Protein AF-A0A8J4XQQ3-F1 (afdb_monomer)

Radius of gyration: 39.94 Å; Cα contacts (8 Å, |Δi|>4): 125; chains: 1; bounding box: 92×54×98 Å

InterPro domains:
  IPR002156 Ribonuclease H domain [PF00075] (13-101)
  IPR002156 Ribonuclease H domain [PS50879] (1-102)
  IPR012337 Ribonuclease H-like superfamily [SSF53098] (5-106)
  IPR036397 Ribonuclease H superfamily [G3DSA:3.30.420.10] (1-99)

Mean predicted aligned error: 16.37 Å

Sequence (214 aa):
MSWRTSDNCSTLQTELVAIQHALEHALHRREAIVVIHTDSWTGLQALQQPHPKDNVRLITTILGSLQSLGAQGRRVRLNWIPSHVGVRGNEAADVAAKRAASGPSVTMHVPPSLQQLKAQARRAAAHRAHQTHRELETRKRQAAWYAAATDETHWTPPSNNPGQMAHYCSVCVWATAPGRSCRRTSRSKSAITARSTPVAHWCTTSCPAPPPPP

Structure (mmCIF, N/CA/C/O backbone):
data_AF-A0A8J4XQQ3-F1
#
_entry.id   AF-A0A8J4XQQ3-F1
#
loop_
_atom_site.group_PDB
_atom_site.id
_atom_site.type_symbol
_atom_site.label_atom_id
_atom_site.label_alt_id
_atom_site.label_comp_id
_atom_site.label_asym_id
_atom_site.label_entity_id
_atom_site.label_seq_id
_atom_site.pdbx_PDB_ins_code
_atom_site.Cartn_x
_atom_site.Cartn_y
_atom_site.Cartn_z
_atom_site.occupancy
_atom_site.B_iso_or_equiv
_atom_site.auth_seq_id
_atom_site.auth_comp_id
_atom_site.auth_asym_id
_atom_site.auth_atom_id
_atom_site.pdbx_PDB_model_num
ATOM 1 N N . MET A 1 1 ? -18.462 -1.341 0.648 1.00 58.91 1 MET A N 1
ATOM 2 C CA . MET A 1 1 ? -17.886 -0.349 -0.286 1.00 58.91 1 MET A CA 1
ATOM 3 C C . MET A 1 1 ? -16.661 -0.970 -0.935 1.00 58.91 1 MET A C 1
ATOM 5 O O . MET A 1 1 ? -16.012 -1.770 -0.275 1.00 58.91 1 MET A O 1
ATOM 9 N N . SER A 1 2 ? -16.388 -0.683 -2.207 1.00 73.31 2 SER A N 1
ATOM 10 C CA . SER A 1 2 ? -15.250 -1.246 -2.948 1.00 73.31 2 SER A CA 1
ATOM 11 C C . SER A 1 2 ? -14.678 -0.182 -3.884 1.00 73.31 2 SER A C 1
ATOM 13 O O . SER A 1 2 ? -15.453 0.447 -4.604 1.00 73.31 2 SER A O 1
ATOM 15 N N . TRP A 1 3 ? -13.359 0.015 -3.884 1.00 80.75 3 TRP A N 1
ATOM 16 C CA . TRP A 1 3 ? -12.683 1.068 -4.652 1.00 80.75 3 TRP A CA 1
ATOM 17 C C . TRP A 1 3 ? -11.674 0.472 -5.629 1.00 80.75 3 TRP A C 1
ATOM 19 O O . TRP A 1 3 ? -10.908 -0.417 -5.258 1.00 80.75 3 TRP A O 1
ATOM 29 N N . ARG A 1 4 ? -11.656 0.969 -6.872 1.00 85.81 4 ARG A N 1
ATOM 30 C CA . ARG A 1 4 ? -10.640 0.595 -7.864 1.00 85.81 4 ARG A CA 1
ATOM 31 C C . ARG A 1 4 ? -9.419 1.501 -7.716 1.00 85.81 4 ARG A C 1
ATOM 33 O O . ARG A 1 4 ? -9.531 2.710 -7.925 1.00 85.81 4 ARG A O 1
ATOM 40 N N . THR A 1 5 ? -8.272 0.921 -7.374 1.00 83.00 5 THR A N 1
ATOM 41 C CA . THR A 1 5 ? -6.961 1.594 -7.351 1.00 83.00 5 THR A CA 1
ATOM 42 C C . THR A 1 5 ? -6.439 1.854 -8.766 1.00 83.00 5 THR A C 1
ATOM 44 O O . THR A 1 5 ? -6.939 1.275 -9.729 1.00 83.00 5 THR A O 1
ATOM 47 N N . SER A 1 6 ? -5.418 2.701 -8.914 1.00 83.69 6 SER A N 1
ATOM 48 C CA . SER A 1 6 ? -4.745 2.906 -10.202 1.00 83.69 6 SER A CA 1
ATOM 49 C C . SER A 1 6 ? -4.082 1.616 -10.712 1.00 83.69 6 SER A C 1
ATOM 51 O O . SER A 1 6 ? -3.584 0.805 -9.931 1.00 83.69 6 SER A O 1
ATOM 53 N N . ASP A 1 7 ? -4.041 1.437 -12.037 1.00 80.31 7 ASP A N 1
ATOM 54 C CA . ASP A 1 7 ? -3.592 0.186 -12.685 1.00 80.31 7 ASP A CA 1
ATOM 55 C C . ASP A 1 7 ? -2.131 -0.185 -12.389 1.00 80.31 7 ASP A C 1
ATOM 57 O O . ASP A 1 7 ? -1.722 -1.333 -12.530 1.00 80.31 7 ASP A O 1
ATOM 61 N N . ASN A 1 8 ? -1.335 0.793 -11.960 1.00 83.19 8 ASN A N 1
ATOM 62 C CA . ASN A 1 8 ? 0.081 0.615 -11.666 1.00 83.19 8 ASN A CA 1
ATOM 63 C C . ASN A 1 8 ? 0.370 0.384 -10.177 1.00 83.19 8 ASN A C 1
ATOM 65 O O . ASN A 1 8 ? 1.545 0.349 -9.805 1.00 83.19 8 ASN A O 1
ATOM 69 N N . CYS A 1 9 ? -0.651 0.251 -9.324 1.00 86.50 9 CYS A N 1
ATOM 70 C CA . CYS A 1 9 ? -0.454 -0.055 -7.910 1.00 86.50 9 CYS A CA 1
ATOM 71 C C . CYS A 1 9 ? 0.215 -1.414 -7.709 1.00 86.50 9 CYS A C 1
ATOM 73 O O . CYS A 1 9 ? -0.101 -2.394 -8.376 1.00 86.50 9 CYS A O 1
ATOM 75 N N . SER A 1 10 ? 1.121 -1.482 -6.737 1.00 90.62 10 SER A N 1
ATOM 76 C CA . SER A 1 10 ? 1.613 -2.769 -6.245 1.00 90.62 10 SER A CA 1
ATOM 77 C C . SER A 1 10 ? 0.601 -3.384 -5.282 1.00 90.62 10 SER A C 1
ATOM 79 O O . SER A 1 10 ? -0.155 -2.657 -4.635 1.00 90.62 10 SER A O 1
ATOM 81 N N . THR A 1 11 ? 0.635 -4.708 -5.124 1.00 90.94 11 THR A N 1
ATOM 82 C CA . THR A 1 11 ? -0.211 -5.426 -4.157 1.00 90.94 11 THR A CA 1
ATOM 83 C C . THR A 1 11 ? -0.095 -4.823 -2.755 1.00 90.94 11 THR A C 1
ATOM 85 O O . THR A 1 11 ? -1.103 -4.488 -2.140 1.00 90.94 11 THR A O 1
ATOM 88 N N . LEU A 1 12 ? 1.130 -4.527 -2.305 1.00 93.00 12 LEU A N 1
ATOM 89 C CA . LEU A 1 12 ? 1.363 -3.873 -1.015 1.00 93.00 12 LEU A CA 1
ATOM 90 C C . LEU A 1 12 ? 0.665 -2.507 -0.907 1.00 93.00 12 LEU A C 1
ATOM 92 O O . LEU A 1 12 ? 0.107 -2.182 0.135 1.00 93.00 12 LEU A O 1
ATOM 96 N N . GLN A 1 13 ? 0.676 -1.690 -1.964 1.00 94.06 13 GLN A N 1
ATOM 97 C CA . GLN A 1 13 ? -0.045 -0.413 -1.947 1.00 94.06 13 GLN A CA 1
ATOM 98 C C . GLN A 1 13 ? -1.550 -0.625 -1.831 1.00 94.06 13 GLN A C 1
ATOM 100 O O . GLN A 1 13 ? -2.190 0.065 -1.044 1.00 94.06 13 GLN A O 1
ATOM 105 N N . THR A 1 14 ? -2.114 -1.576 -2.578 1.00 92.44 14 THR A N 1
ATOM 106 C CA . THR A 1 14 ? -3.552 -1.861 -2.500 1.00 92.44 14 THR A CA 1
ATOM 107 C C . THR A 1 14 ? -3.960 -2.343 -1.107 1.00 92.44 14 THR A C 1
ATOM 109 O O . THR A 1 14 ? -4.970 -1.890 -0.573 1.00 92.44 14 THR A O 1
ATOM 112 N N . GLU A 1 15 ? -3.126 -3.170 -0.474 1.00 93.81 15 GLU A N 1
ATOM 113 C CA . GLU A 1 15 ? -3.336 -3.678 0.885 1.00 93.81 15 GLU A CA 1
ATOM 114 C C . GLU A 1 15 ? -3.245 -2.561 1.935 1.00 93.81 15 GLU A C 1
ATOM 116 O O . GLU A 1 15 ? -4.125 -2.426 2.786 1.00 93.81 15 GLU A O 1
ATOM 121 N N . LEU A 1 16 ? -2.218 -1.707 1.852 1.00 95.69 16 LEU A N 1
ATOM 122 C CA . LEU A 1 16 ? -2.064 -0.563 2.756 1.00 95.69 16 LEU A CA 1
ATOM 123 C C . LEU A 1 16 ? -3.238 0.409 2.637 1.00 95.69 16 LEU A C 1
ATOM 125 O O . LEU A 1 16 ? -3.733 0.902 3.648 1.00 95.69 16 LEU A O 1
ATOM 129 N N . VAL A 1 17 ? -3.720 0.664 1.422 1.00 94.88 17 VAL A N 1
ATOM 130 C CA . VAL A 1 17 ? -4.858 1.565 1.231 1.00 94.88 17 VAL A CA 1
ATOM 131 C C . VAL A 1 17 ? -6.163 0.953 1.753 1.00 94.88 17 VAL A C 1
ATOM 133 O O . VAL A 1 17 ? -6.987 1.666 2.324 1.00 94.88 17 VAL A O 1
ATOM 136 N N . ALA A 1 18 ? -6.340 -0.367 1.654 1.00 94.00 18 ALA A N 1
ATOM 137 C CA . ALA A 1 18 ? -7.468 -1.040 2.297 1.00 94.00 18 ALA A CA 1
ATOM 138 C C . ALA A 1 18 ? -7.447 -0.847 3.828 1.00 94.00 18 ALA A C 1
ATOM 140 O O . ALA A 1 18 ? -8.476 -0.516 4.421 1.00 94.00 18 ALA A O 1
ATOM 141 N N . ILE A 1 19 ? -6.270 -0.969 4.461 1.00 96.25 19 ILE A N 1
ATOM 142 C CA . ILE A 1 19 ? -6.092 -0.694 5.899 1.00 96.25 19 ILE A CA 1
ATOM 143 C C . ILE A 1 19 ? -6.383 0.779 6.214 1.00 96.25 19 ILE A C 1
ATOM 145 O O . ILE A 1 19 ? -7.099 1.067 7.176 1.00 96.25 19 ILE A O 1
ATOM 149 N N . GLN A 1 20 ? -5.870 1.708 5.403 1.00 96.12 20 GLN A N 1
ATOM 150 C CA . GLN A 1 20 ? -6.124 3.142 5.556 1.00 96.12 20 GLN A CA 1
ATOM 151 C C . GLN A 1 20 ? -7.629 3.435 5.566 1.00 96.12 20 GLN A C 1
ATOM 153 O O . GLN A 1 20 ? -8.120 4.071 6.495 1.00 96.12 20 GLN A O 1
ATOM 158 N N . HIS A 1 21 ? -8.378 2.919 4.593 1.00 93.94 21 HIS A N 1
ATOM 159 C CA . HIS A 1 21 ? -9.820 3.143 4.523 1.00 93.94 21 HIS A CA 1
ATOM 160 C C . HIS A 1 21 ? -10.596 2.480 5.658 1.00 93.94 21 HIS A C 1
ATOM 162 O O . HIS A 1 21 ? -11.578 3.047 6.139 1.00 93.94 21 HIS A O 1
ATOM 168 N N . ALA A 1 22 ? -10.168 1.307 6.128 1.00 95.19 22 ALA A N 1
ATOM 169 C CA . ALA A 1 22 ? -10.766 0.693 7.309 1.00 95.19 22 ALA A CA 1
ATOM 170 C C . ALA A 1 22 ? -10.598 1.586 8.554 1.00 95.19 22 ALA A C 1
ATOM 172 O O . ALA A 1 22 ? -11.537 1.737 9.340 1.00 95.19 22 ALA A O 1
ATOM 173 N N . LEU A 1 23 ? -9.438 2.234 8.706 1.00 96.38 23 LEU A N 1
ATOM 174 C CA . LEU A 1 23 ? -9.173 3.182 9.794 1.00 96.38 23 LEU A CA 1
ATOM 175 C C . LEU A 1 23 ? -9.935 4.500 9.632 1.00 96.38 23 LEU A C 1
ATOM 177 O O . LEU A 1 23 ? -10.502 4.996 10.604 1.00 96.38 23 LEU A O 1
ATOM 181 N N . GLU A 1 24 ? -10.003 5.046 8.419 1.00 95.00 24 GLU A N 1
ATOM 182 C CA . GLU A 1 24 ? -10.823 6.223 8.111 1.00 95.00 24 GLU A CA 1
ATOM 183 C C . GLU A 1 24 ? -12.298 5.960 8.405 1.00 95.00 24 GLU A C 1
ATOM 185 O O . GLU A 1 24 ? -12.974 6.793 9.010 1.00 95.00 24 GLU A O 1
ATOM 190 N N . HIS A 1 25 ? -12.803 4.779 8.044 1.00 94.44 25 HIS A N 1
ATOM 191 C CA . HIS A 1 25 ? -14.151 4.379 8.414 1.00 94.44 25 HIS A CA 1
ATOM 192 C C . HIS A 1 25 ? -14.294 4.335 9.935 1.00 94.44 25 HIS A C 1
ATOM 194 O O . HIS A 1 25 ? -15.220 4.938 10.467 1.00 94.44 25 HIS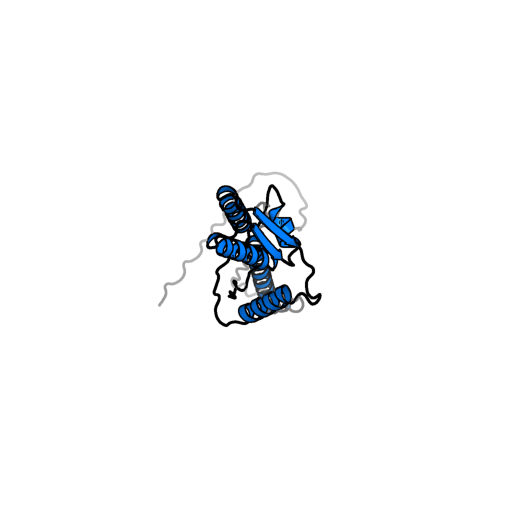 A O 1
ATOM 200 N N . ALA A 1 26 ? -13.352 3.704 10.643 1.00 95.06 26 ALA A N 1
ATOM 201 C CA . ALA A 1 26 ? -13.371 3.617 12.098 1.00 95.06 26 ALA A CA 1
ATOM 202 C C . ALA A 1 26 ? -13.367 4.992 12.787 1.00 95.06 26 ALA A C 1
ATOM 204 O O . ALA A 1 26 ? -14.068 5.154 13.788 1.00 95.06 26 ALA A O 1
ATOM 205 N N . LEU A 1 27 ? -12.654 5.990 12.252 1.00 94.19 27 LEU A N 1
ATOM 206 C CA . LEU A 1 27 ? -12.645 7.369 12.768 1.00 94.19 27 LEU A CA 1
ATOM 207 C C . LEU A 1 27 ? -14.046 8.002 12.811 1.00 94.19 27 LEU A C 1
ATOM 209 O O . LEU A 1 27 ? -14.322 8.786 13.712 1.00 94.19 27 LEU A O 1
ATOM 213 N N . HIS A 1 28 ? -14.950 7.608 11.911 1.00 94.25 28 HIS A N 1
ATOM 214 C CA . HIS A 1 28 ? -16.339 8.090 11.877 1.00 94.25 28 HIS A CA 1
ATOM 215 C C . HIS A 1 28 ? -17.294 7.296 12.778 1.00 94.25 28 HIS A C 1
ATOM 217 O O . HIS A 1 28 ? -18.499 7.555 12.804 1.00 94.25 28 HIS A O 1
ATOM 223 N N . ARG A 1 29 ? -16.783 6.301 13.501 1.00 93.62 29 ARG A N 1
ATOM 224 C CA . ARG A 1 29 ? -17.576 5.439 14.376 1.00 93.62 29 ARG A CA 1
ATOM 225 C C . ARG A 1 29 ? -17.260 5.705 15.845 1.00 93.62 29 ARG A C 1
ATOM 227 O O . ARG A 1 29 ? -16.255 6.332 16.167 1.00 93.62 29 ARG A O 1
ATOM 234 N N . ARG A 1 30 ? -18.132 5.242 16.744 1.00 92.31 30 ARG A N 1
ATOM 235 C CA . ARG A 1 30 ? -18.057 5.533 18.190 1.00 92.31 30 ARG A CA 1
ATOM 236 C C . ARG A 1 30 ? -17.568 4.356 19.035 1.00 92.31 30 ARG A C 1
ATOM 238 O O . ARG A 1 30 ? -17.489 4.482 20.252 1.00 92.31 30 ARG A O 1
ATOM 245 N N . GLU A 1 31 ? -17.257 3.210 18.432 1.00 94.19 31 GLU A N 1
ATOM 246 C CA . GLU A 1 31 ? -16.846 2.026 19.184 1.00 94.19 31 GLU A CA 1
ATOM 247 C C . GLU A 1 31 ? -15.470 2.249 19.829 1.00 94.19 31 GLU A C 1
ATOM 249 O O . GLU A 1 31 ? -14.507 2.667 19.174 1.00 94.19 31 GLU A O 1
ATOM 254 N N . ALA A 1 32 ? -15.378 1.939 21.124 1.00 94.06 32 ALA A N 1
ATOM 255 C CA . ALA A 1 32 ? -14.157 2.093 21.915 1.00 94.06 32 ALA A CA 1
ATOM 256 C C . ALA A 1 32 ? -13.052 1.106 21.508 1.00 94.06 32 ALA A C 1
ATOM 258 O O . ALA A 1 32 ? -11.870 1.375 21.718 1.00 94.06 32 ALA A O 1
ATOM 259 N N . ILE A 1 33 ? -13.427 -0.037 20.931 1.00 96.38 33 ILE A N 1
ATOM 260 C CA . ILE A 1 33 ? -12.501 -1.062 20.452 1.00 96.38 33 ILE A CA 1
ATOM 261 C C . ILE A 1 33 ? -12.775 -1.299 18.972 1.00 96.38 33 ILE A C 1
ATOM 263 O O . ILE A 1 33 ? -13.899 -1.608 18.586 1.00 96.38 33 ILE A O 1
ATOM 267 N N . VAL A 1 34 ? -11.732 -1.175 18.158 1.00 95.94 34 VAL A N 1
ATOM 268 C CA . VAL A 1 34 ? -11.768 -1.399 16.713 1.00 95.94 34 VAL A CA 1
ATOM 269 C C . VAL A 1 34 ? -10.813 -2.540 16.395 1.00 95.94 34 VAL A C 1
ATOM 271 O O . VAL A 1 34 ? -9.632 -2.481 16.732 1.00 95.94 34 VAL A O 1
ATOM 274 N N . VAL A 1 35 ? -11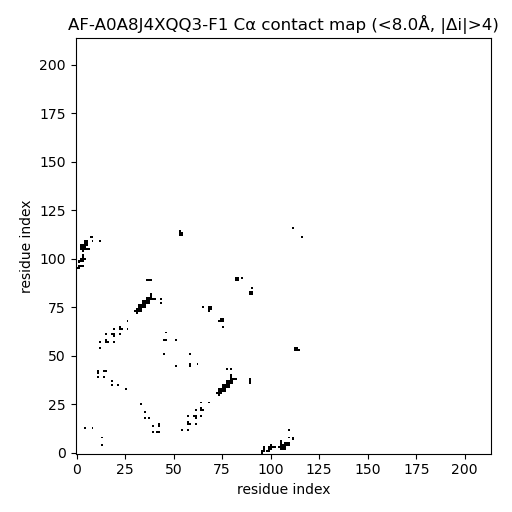.315 -3.584 15.743 1.00 95.94 35 VAL A N 1
ATOM 275 C CA . VAL A 1 35 ? -10.499 -4.706 15.272 1.00 95.94 35 VAL A CA 1
ATOM 276 C C . VAL A 1 35 ? -10.585 -4.746 13.756 1.00 95.94 35 VAL A C 1
ATOM 278 O O . VAL A 1 35 ? -11.673 -4.863 13.198 1.00 95.94 35 VAL A O 1
ATOM 281 N N . ILE A 1 36 ? -9.437 -4.630 13.097 1.00 95.75 36 ILE A N 1
ATOM 282 C CA . ILE A 1 36 ? -9.311 -4.740 11.646 1.00 95.75 36 ILE A CA 1
ATOM 283 C C . ILE A 1 36 ? -8.588 -6.047 11.359 1.00 95.75 36 ILE A C 1
ATOM 285 O O . ILE A 1 36 ? -7.476 -6.273 11.838 1.00 95.75 36 ILE A O 1
ATOM 289 N N . HIS A 1 37 ? -9.233 -6.901 10.576 1.00 95.25 37 HIS A N 1
ATOM 290 C CA . HIS A 1 37 ? -8.633 -8.122 10.063 1.00 95.25 37 HIS A CA 1
ATOM 291 C C . HIS A 1 37 ? -8.081 -7.865 8.663 1.00 95.25 37 HIS A C 1
ATOM 293 O O . HIS A 1 37 ? -8.748 -7.237 7.842 1.00 95.25 37 HIS A O 1
ATOM 299 N N . THR A 1 38 ? -6.869 -8.341 8.404 1.00 94.62 38 THR A N 1
ATOM 300 C CA . THR A 1 38 ? -6.234 -8.285 7.086 1.00 94.62 38 THR A CA 1
ATOM 301 C C . THR A 1 38 ? -5.493 -9.587 6.830 1.00 94.62 38 THR A C 1
ATOM 303 O O . THR A 1 38 ? -4.894 -10.151 7.743 1.00 94.62 38 THR A O 1
ATOM 306 N N . ASP A 1 39 ? -5.520 -10.067 5.597 1.00 93.94 39 ASP A N 1
ATOM 307 C CA . ASP A 1 39 ? -4.715 -11.202 5.152 1.00 93.94 39 ASP A CA 1
ATOM 308 C C . ASP A 1 39 ? -3.340 -10.796 4.602 1.00 93.94 39 ASP 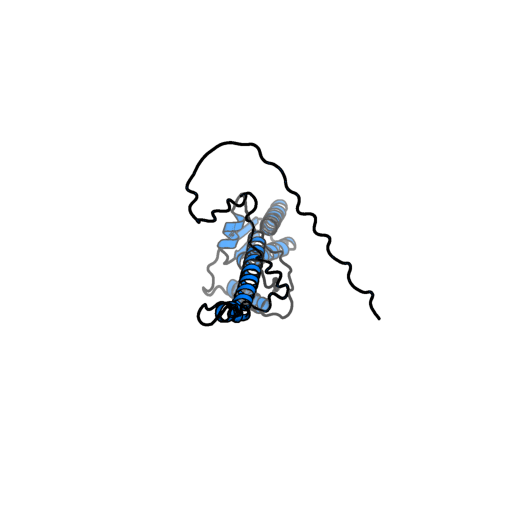A C 1
ATOM 310 O O . ASP A 1 39 ? -2.474 -11.643 4.361 1.00 93.94 39 ASP A O 1
ATOM 314 N N . SER A 1 40 ? -3.083 -9.489 4.526 1.00 93.44 40 SER A N 1
ATOM 315 C CA . SER A 1 40 ? -1.804 -8.919 4.129 1.00 93.44 40 SER A CA 1
ATOM 316 C C . SER A 1 40 ? -0.786 -8.958 5.270 1.00 93.44 40 SER A C 1
ATOM 318 O O . SER A 1 40 ? -0.661 -8.035 6.083 1.00 93.44 40 SER A O 1
ATOM 320 N N . TRP A 1 41 ? 0.011 -10.027 5.309 1.00 93.75 41 TRP A N 1
ATOM 321 C CA . TRP A 1 41 ? 1.181 -10.079 6.188 1.00 93.75 41 TRP A CA 1
ATOM 322 C C . TRP A 1 41 ? 2.188 -8.967 5.850 1.00 93.75 41 TRP A C 1
ATOM 324 O O . TRP A 1 41 ? 2.718 -8.296 6.735 1.00 93.75 41 TRP A O 1
ATOM 334 N N . THR A 1 42 ? 2.411 -8.726 4.557 1.00 93.88 42 THR A N 1
ATOM 335 C CA . THR A 1 42 ? 3.341 -7.712 4.040 1.00 93.88 42 THR A CA 1
ATOM 336 C C . THR A 1 42 ? 2.953 -6.292 4.437 1.00 93.88 42 THR A C 1
ATOM 338 O O . THR A 1 42 ? 3.828 -5.491 4.771 1.00 93.88 42 THR A O 1
ATOM 341 N N . GLY A 1 43 ? 1.659 -5.975 4.447 1.00 95.06 43 GLY A N 1
ATOM 342 C CA . GLY A 1 43 ? 1.126 -4.692 4.894 1.00 95.06 43 GLY A CA 1
ATOM 343 C C . GLY A 1 43 ? 1.376 -4.468 6.380 1.00 95.06 43 GLY A C 1
ATOM 344 O O . GLY A 1 43 ? 1.901 -3.422 6.760 1.00 95.06 43 GLY A O 1
ATOM 345 N N . LEU A 1 44 ? 1.096 -5.470 7.219 1.00 96.06 44 LEU A N 1
ATOM 346 C CA . LEU A 1 44 ? 1.382 -5.394 8.657 1.00 96.06 44 LEU A CA 1
ATOM 347 C C . LEU A 1 44 ? 2.878 -5.245 8.934 1.00 96.06 44 LEU A C 1
ATOM 349 O O . LEU A 1 44 ? 3.276 -4.388 9.724 1.00 96.06 44 LEU A O 1
ATOM 353 N N . GLN A 1 45 ? 3.711 -6.020 8.240 1.00 95.75 45 GLN A N 1
ATOM 354 C CA . GLN A 1 45 ? 5.161 -5.918 8.361 1.00 95.75 45 GLN A CA 1
ATOM 355 C C . GLN A 1 45 ? 5.657 -4.521 7.961 1.00 95.75 45 GLN A C 1
ATOM 357 O O . GLN A 1 45 ? 6.525 -3.970 8.634 1.00 95.75 45 GLN A O 1
ATOM 362 N N . ALA A 1 46 ? 5.101 -3.918 6.904 1.00 95.44 46 ALA A N 1
ATOM 363 C CA . ALA A 1 46 ? 5.465 -2.567 6.478 1.00 95.44 46 ALA A 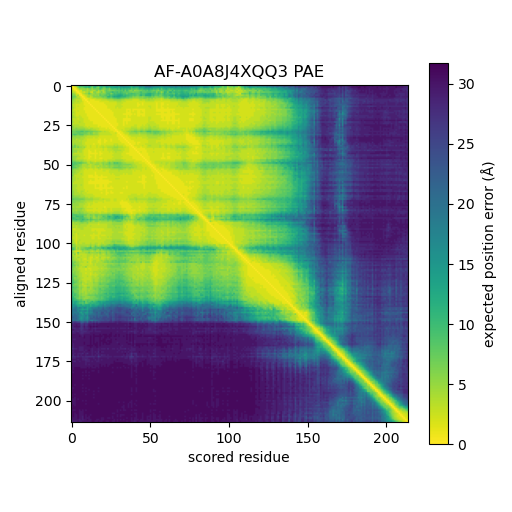CA 1
ATOM 364 C C . ALA A 1 46 ? 5.138 -1.504 7.542 1.00 95.44 46 ALA A C 1
ATOM 366 O O . ALA A 1 46 ? 5.931 -0.585 7.741 1.00 95.44 46 ALA A O 1
ATOM 367 N N . LEU A 1 47 ? 4.019 -1.648 8.262 1.00 95.88 47 LEU A N 1
ATOM 368 C CA . LEU A 1 47 ? 3.633 -0.740 9.353 1.00 95.88 47 LEU A CA 1
ATOM 369 C C . LEU A 1 47 ? 4.519 -0.876 10.599 1.00 95.88 47 LEU A C 1
ATOM 371 O O . LEU A 1 47 ? 4.622 0.067 11.379 1.00 95.88 47 LEU A O 1
ATOM 375 N N . GLN A 1 48 ? 5.162 -2.029 10.785 1.00 94.75 48 GLN A N 1
ATOM 376 C CA . GLN A 1 48 ? 6.087 -2.276 11.895 1.00 94.75 48 GLN A CA 1
ATOM 377 C C . GLN A 1 48 ? 7.510 -1.770 11.620 1.00 94.75 48 GLN A C 1
ATOM 379 O O . GLN A 1 48 ? 8.330 -1.731 12.536 1.00 94.75 48 GLN A O 1
ATOM 384 N N . GLN A 1 49 ? 7.835 -1.387 10.380 1.00 93.00 49 GLN A N 1
ATOM 385 C CA . GLN A 1 49 ? 9.170 -0.893 10.045 1.00 93.00 49 GLN A CA 1
ATOM 386 C C . GLN A 1 49 ? 9.400 0.508 10.636 1.00 93.00 49 GLN A C 1
ATOM 388 O O . GL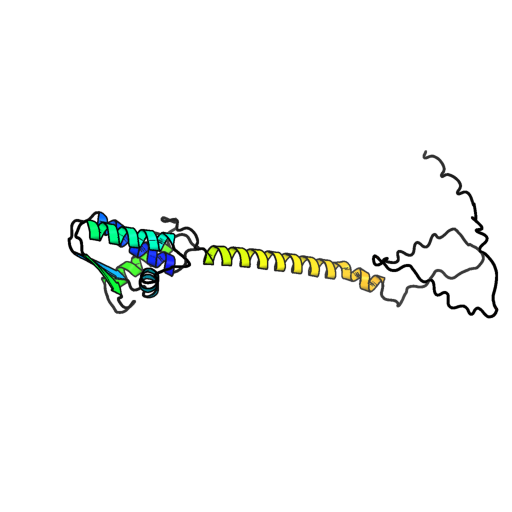N A 1 49 ? 8.674 1.434 10.278 1.00 93.00 49 GLN A O 1
ATOM 393 N N . PRO A 1 50 ? 10.452 0.719 11.453 1.00 88.44 50 PRO A N 1
ATOM 394 C CA . PRO A 1 50 ? 10.733 2.037 12.034 1.00 88.44 50 PRO A CA 1
ATOM 395 C C . PRO A 1 50 ? 11.058 3.112 10.987 1.00 88.44 50 PRO A C 1
ATOM 397 O O . PRO A 1 50 ? 10.728 4.284 11.151 1.00 88.44 50 PRO A O 1
ATOM 400 N N . HIS A 1 51 ? 11.713 2.709 9.894 1.00 90.44 51 HIS A N 1
ATOM 401 C CA . HIS A 1 51 ? 12.187 3.606 8.841 1.00 90.44 51 HIS A CA 1
ATOM 402 C C . HIS A 1 51 ? 11.825 3.051 7.457 1.00 90.44 51 HIS A C 1
ATOM 404 O O . HIS A 1 51 ? 12.683 2.474 6.776 1.00 90.44 51 HIS A O 1
ATOM 410 N N . PRO A 1 52 ? 10.557 3.189 7.028 1.00 91.00 52 PRO A N 1
ATOM 411 C CA . PRO A 1 52 ? 10.136 2.717 5.720 1.00 91.00 52 PRO A CA 1
ATOM 412 C C . PRO A 1 52 ? 10.874 3.485 4.620 1.00 91.00 52 PRO A C 1
ATOM 414 O O . PRO A 1 52 ? 10.944 4.713 4.623 1.00 91.00 52 PRO A O 1
ATOM 417 N N . LYS A 1 53 ? 11.437 2.751 3.658 1.00 90.19 53 LYS A N 1
ATOM 418 C CA . LYS A 1 53 ? 12.155 3.327 2.503 1.00 90.19 53 LYS A CA 1
ATOM 419 C C . LYS A 1 53 ? 11.250 3.563 1.295 1.00 90.19 53 LYS A C 1
ATOM 421 O O . LYS A 1 53 ? 11.671 4.193 0.327 1.00 90.19 53 LYS A O 1
ATOM 426 N N . ASP A 1 54 ? 10.042 3.014 1.330 1.00 92.69 54 ASP A N 1
ATOM 427 C CA . ASP A 1 54 ? 9.055 3.120 0.267 1.00 92.69 54 ASP A CA 1
ATOM 428 C C . ASP A 1 54 ? 7.639 3.185 0.849 1.00 92.69 54 ASP A C 1
ATOM 430 O O . ASP A 1 54 ? 7.439 2.862 2.018 1.00 92.69 54 ASP A O 1
ATOM 434 N N . ASN A 1 55 ? 6.668 3.641 0.052 1.00 93.94 55 ASN A N 1
ATOM 435 C CA . ASN A 1 55 ? 5.272 3.849 0.473 1.00 93.94 55 ASN A CA 1
ATOM 436 C C . ASN A 1 55 ? 5.115 4.717 1.739 1.00 93.94 55 ASN A C 1
ATOM 438 O O . ASN A 1 55 ? 4.090 4.653 2.416 1.00 93.94 55 ASN A O 1
ATOM 442 N N . VAL A 1 56 ? 6.110 5.564 2.035 1.00 93.31 56 VAL A N 1
ATOM 443 C CA . VAL A 1 56 ? 6.210 6.339 3.283 1.00 93.31 56 VAL A CA 1
ATOM 444 C C . VAL A 1 56 ? 4.941 7.136 3.550 1.00 93.31 56 VAL A C 1
ATOM 446 O O . VAL A 1 56 ? 4.432 7.091 4.659 1.00 93.31 56 VAL A O 1
ATOM 449 N N . ARG A 1 57 ? 4.384 7.794 2.524 1.00 92.00 57 ARG A N 1
ATOM 450 C CA . ARG A 1 57 ? 3.142 8.571 2.640 1.00 92.00 57 ARG A CA 1
ATOM 451 C C . ARG A 1 57 ? 1.980 7.731 3.181 1.00 92.00 57 ARG A C 1
ATOM 453 O O . ARG A 1 57 ? 1.378 8.130 4.171 1.00 92.00 57 ARG A O 1
ATOM 460 N N . LEU A 1 58 ? 1.708 6.569 2.581 1.00 94.56 58 LEU A N 1
ATOM 461 C CA . LEU A 1 58 ? 0.628 5.674 3.019 1.00 94.56 58 LEU A CA 1
ATOM 462 C C . LEU A 1 58 ? 0.857 5.193 4.453 1.00 94.56 58 LEU A C 1
ATOM 464 O O . LEU A 1 58 ? -0.042 5.287 5.285 1.00 94.56 58 LEU A O 1
ATOM 468 N N . ILE A 1 59 ? 2.080 4.751 4.757 1.00 96.19 59 ILE A N 1
ATOM 469 C CA . ILE A 1 59 ? 2.446 4.270 6.093 1.00 96.19 59 ILE A CA 1
ATOM 470 C C . ILE A 1 59 ? 2.246 5.380 7.131 1.00 96.19 59 ILE A C 1
ATOM 472 O O . ILE A 1 59 ? 1.590 5.159 8.146 1.00 96.19 59 ILE A O 1
ATOM 476 N N . THR A 1 60 ? 2.726 6.598 6.864 1.00 95.12 60 THR A N 1
ATOM 477 C CA . THR A 1 60 ? 2.559 7.730 7.786 1.00 95.12 60 THR A CA 1
ATOM 478 C C . THR A 1 60 ? 1.096 8.112 7.994 1.00 95.12 60 THR A C 1
ATOM 480 O O . THR A 1 60 ? 0.711 8.401 9.123 1.00 95.12 60 THR A O 1
ATOM 483 N N . THR A 1 61 ? 0.258 8.060 6.953 1.00 95.94 61 THR A N 1
ATOM 484 C CA . THR A 1 61 ? -1.182 8.343 7.074 1.00 95.94 61 THR A CA 1
ATOM 485 C C . THR A 1 61 ? -1.893 7.301 7.938 1.00 95.94 61 THR A C 1
ATOM 487 O O . THR A 1 61 ? -2.709 7.648 8.796 1.00 95.94 61 THR A O 1
ATOM 490 N N . ILE A 1 62 ? -1.556 6.021 7.759 1.00 97.25 62 ILE A N 1
ATOM 491 C CA . ILE A 1 62 ? -2.100 4.918 8.562 1.00 97.25 62 ILE A CA 1
ATOM 492 C C . ILE A 1 62 ? -1.698 5.079 10.031 1.00 97.25 62 ILE A C 1
ATOM 494 O O . ILE A 1 62 ? -2.555 5.040 10.914 1.00 97.25 62 ILE A O 1
ATOM 498 N N . LEU A 1 63 ? -0.412 5.324 10.299 1.00 96.69 63 LEU A N 1
ATOM 499 C CA . LEU A 1 63 ? 0.092 5.543 11.657 1.00 96.69 63 LEU A CA 1
ATOM 500 C C . LEU A 1 63 ? -0.542 6.781 12.309 1.00 96.69 63 LEU A C 1
ATOM 502 O O . LEU A 1 63 ? -0.931 6.717 13.473 1.00 96.69 63 LEU A O 1
ATOM 506 N N . GLY A 1 64 ? -0.726 7.872 11.560 1.00 96.81 64 GLY A N 1
ATOM 507 C CA . GLY A 1 64 ? -1.427 9.062 12.046 1.00 96.81 64 GLY A CA 1
ATOM 508 C C . GLY A 1 64 ? -2.895 8.789 12.387 1.00 96.81 64 GLY A C 1
ATOM 509 O O . GLY A 1 64 ? -3.395 9.275 13.402 1.00 96.81 64 GLY A O 1
ATOM 510 N N . SER A 1 65 ? -3.578 7.947 11.606 1.00 97.25 65 SER A N 1
ATOM 511 C CA . SER A 1 65 ? -4.961 7.534 11.894 1.00 97.25 65 SER A CA 1
ATOM 512 C C . SER A 1 65 ? -5.042 6.680 13.164 1.00 97.25 65 SER A C 1
ATOM 514 O O . SER A 1 65 ? -5.917 6.894 14.003 1.00 97.25 65 SER A O 1
ATOM 516 N N . LEU A 1 66 ? -4.092 5.757 13.355 1.00 97.00 66 LEU A N 1
ATOM 517 C CA . LEU A 1 66 ? -3.974 4.948 14.574 1.00 97.00 66 LEU A CA 1
ATOM 518 C C . LEU A 1 66 ? -3.714 5.813 15.813 1.00 97.00 66 LEU A C 1
ATOM 520 O O . LEU A 1 66 ? -4.373 5.630 16.836 1.00 97.00 66 LEU A O 1
ATOM 524 N N . GLN A 1 67 ? -2.795 6.777 15.715 1.00 96.75 67 GLN A N 1
ATOM 525 C CA . GLN A 1 67 ? -2.525 7.739 16.786 1.00 96.75 67 GLN A CA 1
ATOM 526 C C . GLN A 1 67 ? -3.758 8.589 17.104 1.00 96.75 67 GLN A C 1
ATOM 528 O O . GLN A 1 67 ? -4.086 8.765 18.273 1.00 96.75 67 GLN A O 1
ATOM 533 N N . SER A 1 68 ? -4.473 9.060 16.079 1.00 96.94 68 SER A N 1
ATOM 534 C CA . SER A 1 68 ? -5.697 9.853 16.252 1.00 96.94 68 SER A CA 1
ATOM 535 C C . SER A 1 68 ? -6.785 9.071 16.989 1.00 96.94 68 SER A C 1
ATOM 537 O O . SER A 1 68 ? -7.402 9.590 17.917 1.00 96.94 68 SER A O 1
ATOM 539 N N . LEU A 1 69 ? -6.984 7.798 16.635 1.00 96.44 69 LEU A N 1
ATOM 540 C CA . LEU A 1 69 ? -7.905 6.905 17.346 1.00 96.44 69 LEU A CA 1
ATOM 541 C C . LEU A 1 69 ? -7.456 6.674 18.798 1.00 96.44 69 LEU A C 1
ATOM 543 O O . LEU A 1 69 ? -8.278 6.731 19.712 1.00 96.44 69 LEU A O 1
ATOM 547 N N . GLY A 1 70 ? -6.155 6.476 19.023 1.00 96.31 70 GLY A N 1
ATOM 548 C CA . GLY A 1 70 ? -5.582 6.340 20.364 1.00 96.31 70 GLY A CA 1
ATOM 549 C C . GLY A 1 70 ? -5.780 7.585 21.233 1.00 96.31 70 GLY A C 1
ATOM 550 O O . GLY A 1 70 ? -6.157 7.463 22.396 1.00 96.31 70 GLY A O 1
ATOM 551 N N . ALA A 1 71 ? -5.613 8.781 20.663 1.00 96.50 71 ALA A N 1
ATOM 552 C CA . ALA A 1 71 ? -5.839 10.055 21.349 1.00 96.50 71 ALA A CA 1
ATOM 553 C C . ALA A 1 71 ? -7.310 10.259 21.756 1.00 96.50 71 ALA A C 1
ATOM 555 O O . ALA A 1 71 ? -7.590 10.912 22.756 1.00 96.50 71 ALA A O 1
ATOM 556 N N . GLN A 1 72 ? -8.251 9.646 21.030 1.00 95.56 72 GLN A N 1
ATOM 557 C CA . GLN A 1 72 ? -9.672 9.581 21.400 1.00 95.56 72 GLN A CA 1
ATOM 558 C C . GLN A 1 72 ? -9.967 8.525 22.488 1.00 95.56 72 GLN A C 1
ATOM 560 O O . GLN A 1 72 ? -11.130 8.267 22.793 1.00 95.56 72 GLN A O 1
ATOM 565 N N . GLY A 1 73 ? -8.946 7.863 23.044 1.00 96.31 73 GLY A N 1
ATOM 566 C CA . GLY A 1 73 ? -9.096 6.789 24.029 1.00 96.31 73 GLY A CA 1
ATOM 567 C C . GLY A 1 73 ? -9.544 5.450 23.435 1.00 96.31 73 GLY A C 1
ATOM 568 O O . GLY A 1 73 ? -9.962 4.556 24.173 1.00 96.31 73 GLY A O 1
ATOM 569 N N . ARG A 1 74 ? -9.478 5.286 22.107 1.00 96.75 74 ARG A N 1
ATOM 570 C CA . ARG A 1 74 ? -9.947 4.078 21.415 1.00 96.75 74 ARG A CA 1
ATOM 571 C C . ARG A 1 74 ? -8.804 3.089 21.219 1.00 96.75 74 ARG A C 1
ATOM 573 O O . ARG A 1 74 ? -7.680 3.454 20.880 1.00 96.75 74 ARG A O 1
ATOM 580 N N . ARG A 1 75 ? -9.099 1.802 21.397 1.00 96.38 75 ARG A N 1
ATOM 581 C CA . ARG A 1 75 ? -8.138 0.706 21.219 1.00 96.38 75 ARG A CA 1
ATOM 582 C C . ARG A 1 75 ? -8.297 0.106 19.831 1.00 96.38 75 ARG A C 1
ATOM 584 O O . ARG A 1 75 ? -9.324 -0.500 19.542 1.00 96.38 75 ARG A O 1
ATOM 591 N N . VAL A 1 76 ? -7.267 0.224 19.002 1.00 96.75 76 VAL A N 1
ATOM 592 C CA . VAL A 1 76 ? -7.244 -0.377 17.663 1.00 96.75 76 VAL A CA 1
ATOM 593 C C . VAL A 1 76 ? -6.355 -1.616 17.661 1.00 96.75 76 VAL A C 1
ATOM 595 O O . VAL A 1 76 ? -5.258 -1.595 18.219 1.00 96.75 76 VAL A O 1
ATOM 598 N N . ARG A 1 77 ? -6.820 -2.701 17.039 1.00 96.19 77 ARG A N 1
ATOM 599 C CA . ARG A 1 77 ? -6.040 -3.922 16.801 1.00 96.19 77 ARG A CA 1
ATOM 600 C C . ARG A 1 77 ? -6.034 -4.250 15.317 1.00 96.19 77 ARG A C 1
ATOM 602 O O . ARG A 1 77 ? -7.096 -4.316 14.703 1.00 96.19 77 ARG A O 1
ATOM 609 N N . LEU A 1 78 ? -4.845 -4.477 14.771 1.00 96.25 78 LEU A N 1
ATOM 610 C CA . LEU A 1 78 ? -4.659 -5.012 13.427 1.00 96.25 78 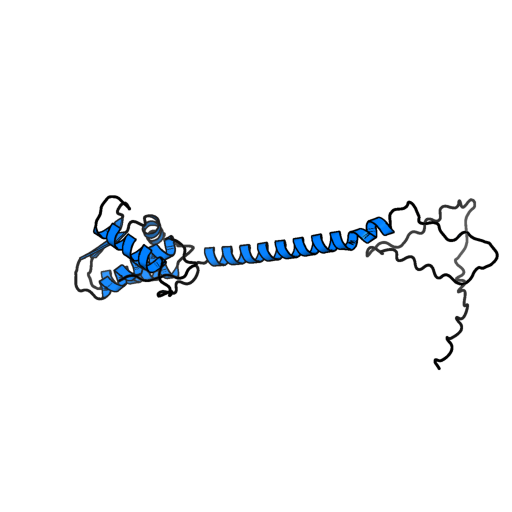LEU A CA 1
ATOM 611 C C . LEU A 1 78 ? -4.284 -6.489 13.561 1.00 96.25 78 LEU A C 1
ATOM 613 O O . LEU A 1 78 ? -3.232 -6.805 14.114 1.00 96.25 78 LEU A O 1
ATOM 617 N N . ASN A 1 79 ? -5.154 -7.377 13.090 1.00 95.00 79 ASN A N 1
ATOM 618 C CA . ASN A 1 79 ? -4.973 -8.819 13.200 1.00 95.00 79 ASN A CA 1
ATOM 619 C C . ASN A 1 79 ? -4.727 -9.418 11.821 1.00 95.00 79 ASN A C 1
ATOM 621 O O . ASN A 1 79 ? -5.534 -9.229 10.908 1.00 95.00 79 ASN A O 1
ATOM 625 N N . TRP A 1 80 ? -3.654 -10.196 11.706 1.00 95.50 80 TRP A N 1
ATOM 626 C CA . TRP A 1 80 ? -3.464 -11.040 10.539 1.00 95.50 80 TRP A CA 1
ATOM 627 C C . TRP A 1 80 ? -4.434 -12.223 10.573 1.00 95.50 80 TRP A C 1
ATOM 629 O O . TRP A 1 80 ? -4.608 -12.849 11.623 1.00 95.50 80 TRP A O 1
ATOM 639 N N . ILE A 1 81 ? -5.045 -12.532 9.434 1.00 93.56 81 ILE A N 1
ATOM 640 C CA . ILE A 1 81 ? -5.823 -13.754 9.224 1.00 93.56 81 ILE A CA 1
ATOM 641 C C . ILE A 1 81 ? -5.343 -14.458 7.949 1.00 93.56 81 ILE A C 1
ATOM 643 O O . ILE A 1 81 ? -4.955 -13.791 6.997 1.00 93.56 81 ILE A O 1
ATOM 647 N N . PRO A 1 82 ? -5.346 -15.796 7.889 1.00 89.50 82 PRO A N 1
ATOM 648 C CA . PRO A 1 82 ? -4.996 -16.495 6.661 1.00 89.50 82 PRO A CA 1
ATOM 649 C C . PRO A 1 82 ? -6.036 -16.230 5.564 1.00 89.50 82 PRO A C 1
ATOM 651 O O . PRO A 1 82 ? -7.243 -16.219 5.821 1.00 89.50 82 PRO A O 1
ATOM 654 N N . SER A 1 83 ? -5.561 -16.042 4.333 1.00 86.25 83 SER A N 1
ATOM 655 C CA . SER A 1 83 ? -6.432 -15.905 3.165 1.00 86.25 83 SER A CA 1
ATOM 656 C C . SER A 1 83 ? -6.998 -17.263 2.734 1.00 86.25 83 SER A C 1
ATOM 658 O O . SER A 1 83 ? -6.372 -18.301 2.945 1.00 86.25 83 SER A O 1
ATOM 660 N N . HIS A 1 84 ? -8.176 -17.253 2.107 1.00 79.94 84 HIS A N 1
ATOM 661 C CA . HIS A 1 84 ? -8.800 -18.421 1.459 1.00 79.94 84 HIS A CA 1
ATOM 662 C C . HIS A 1 84 ? -9.071 -19.654 2.348 1.00 79.94 84 HIS A C 1
ATOM 664 O O . HIS A 1 84 ? -9.087 -20.780 1.857 1.00 79.94 84 HIS A O 1
ATOM 670 N N . VAL A 1 85 ? -9.323 -19.460 3.647 1.00 85.56 85 VAL A N 1
ATOM 671 C CA . VAL A 1 85 ? -9.634 -20.560 4.587 1.00 85.56 85 VAL A CA 1
ATOM 672 C C . VAL A 1 85 ? -11.118 -20.667 4.983 1.00 85.56 85 VAL A C 1
ATOM 674 O O . VAL A 1 85 ? -11.428 -21.266 6.009 1.00 85.56 85 VAL A O 1
ATOM 677 N N . GLY A 1 86 ? -12.057 -20.062 4.246 1.00 83.50 86 GLY A N 1
ATOM 678 C CA . GLY A 1 86 ? -13.484 -20.117 4.610 1.00 83.50 86 GLY A CA 1
ATOM 679 C C . GLY A 1 86 ? -13.964 -18.998 5.540 1.00 83.50 86 GLY A C 1
ATOM 680 O O . GLY A 1 86 ? -15.099 -19.034 6.021 1.00 83.50 86 GLY A O 1
ATOM 681 N N . VAL A 1 87 ? -13.130 -17.995 5.852 1.00 88.81 87 VAL A N 1
ATOM 682 C CA . VAL A 1 87 ? -13.561 -16.860 6.688 1.00 88.81 87 VAL A CA 1
ATOM 683 C C . VAL A 1 87 ? -14.455 -15.946 5.854 1.00 88.81 87 VAL A C 1
ATOM 685 O O . VAL A 1 87 ? -13.972 -15.100 5.102 1.00 88.81 87 VAL A O 1
ATOM 688 N N . ARG A 1 88 ? -15.772 -16.081 6.043 1.00 90.12 88 ARG A N 1
ATOM 689 C CA . ARG A 1 88 ? -16.818 -15.376 5.279 1.00 90.12 88 ARG A CA 1
ATOM 690 C C . ARG A 1 88 ? -16.563 -13.874 5.096 1.00 90.12 88 ARG A C 1
ATOM 692 O O . ARG A 1 88 ? -16.826 -13.334 4.027 1.00 90.12 88 ARG A O 1
ATOM 699 N N . GLY A 1 89 ? -16.075 -13.190 6.134 1.00 87.62 89 GLY A N 1
ATOM 700 C CA . GLY A 1 89 ? -15.763 -11.758 6.068 1.00 87.62 89 GLY A CA 1
ATOM 701 C C . GLY A 1 89 ? -14.583 -11.435 5.144 1.00 87.62 89 GLY A C 1
ATOM 702 O O . GLY A 1 89 ? -14.670 -10.487 4.366 1.00 87.62 89 GLY A O 1
ATOM 703 N N . ASN A 1 90 ? -13.520 -12.246 5.190 1.00 91.44 90 ASN A N 1
ATOM 704 C CA . ASN A 1 90 ? -12.351 -12.089 4.322 1.00 91.44 90 ASN A CA 1
ATOM 705 C C . ASN A 1 90 ? -12.711 -12.383 2.867 1.00 91.44 90 ASN A C 1
ATOM 707 O O . ASN A 1 90 ? -12.415 -11.598 1.979 1.00 91.44 90 ASN A O 1
ATOM 711 N N . GLU A 1 91 ? -13.442 -13.472 2.630 1.00 91.00 91 GLU A N 1
ATOM 712 C CA . GLU A 1 91 ? -13.874 -13.856 1.283 1.00 91.00 91 GLU A CA 1
ATOM 713 C C . GLU A 1 91 ? -14.795 -12.807 0.655 1.00 91.00 91 GLU A C 1
ATOM 715 O O . GLU A 1 91 ? -14.672 -12.488 -0.527 1.00 91.00 91 GLU A O 1
ATOM 720 N N . ALA A 1 92 ? -15.695 -12.218 1.447 1.00 90.75 92 ALA A N 1
ATOM 721 C CA . ALA A 1 92 ? -16.525 -11.113 0.987 1.00 90.75 92 ALA A CA 1
ATOM 722 C C . ALA A 1 92 ? -15.682 -9.879 0.614 1.00 90.75 92 ALA A C 1
ATOM 724 O O . ALA A 1 92 ? -15.973 -9.229 -0.396 1.00 90.75 92 ALA A O 1
ATOM 725 N N . ALA A 1 93 ? -14.639 -9.571 1.392 1.00 89.69 93 ALA A N 1
ATOM 726 C CA . ALA A 1 93 ? -13.705 -8.490 1.087 1.00 89.69 93 ALA A CA 1
ATOM 727 C C . ALA A 1 93 ? -12.905 -8.773 -0.198 1.00 89.69 93 ALA A C 1
ATOM 729 O O . ALA A 1 93 ? -12.846 -7.907 -1.071 1.00 89.69 93 ALA A O 1
ATOM 730 N N . ASP A 1 94 ? -12.402 -9.996 -0.378 1.00 90.00 94 ASP A N 1
ATOM 731 C CA . ASP A 1 94 ? -11.698 -10.433 -1.591 1.00 90.00 94 ASP A CA 1
ATOM 732 C C . ASP A 1 94 ? -12.574 -10.329 -2.838 1.00 90.00 94 ASP A C 1
ATOM 734 O O . ASP A 1 94 ? -12.147 -9.833 -3.883 1.00 90.00 94 ASP A O 1
ATOM 738 N N . VAL A 1 95 ? -13.824 -10.788 -2.747 1.00 91.19 95 VAL A N 1
ATOM 739 C CA . VAL A 1 95 ? -14.785 -10.686 -3.851 1.00 91.19 95 VAL A CA 1
ATOM 740 C C . VAL A 1 95 ? -15.054 -9.219 -4.185 1.00 91.19 95 VAL A C 1
ATOM 742 O O . VAL A 1 95 ? -15.097 -8.858 -5.363 1.00 91.19 95 VAL A O 1
ATOM 745 N N . ALA A 1 96 ? -15.202 -8.358 -3.176 1.00 90.38 96 ALA A N 1
ATOM 746 C CA . ALA A 1 96 ? -15.386 -6.925 -3.382 1.00 90.38 96 ALA A CA 1
ATOM 747 C C . ALA A 1 96 ? -14.157 -6.276 -4.044 1.00 90.38 96 ALA A C 1
ATOM 749 O O . ALA A 1 96 ? -14.315 -5.497 -4.987 1.00 90.38 96 ALA A O 1
ATOM 750 N N . ALA A 1 97 ? -12.947 -6.638 -3.611 1.00 88.44 97 ALA A N 1
ATOM 751 C CA . ALA A 1 97 ? -11.696 -6.160 -4.192 1.00 88.44 97 ALA A CA 1
ATOM 752 C C . ALA A 1 97 ? -11.551 -6.595 -5.659 1.00 88.44 97 ALA A C 1
ATOM 754 O O . ALA A 1 97 ? -11.303 -5.758 -6.527 1.00 88.44 97 ALA A O 1
ATOM 755 N N . LYS A 1 98 ? -11.807 -7.875 -5.969 1.00 89.62 98 LYS A N 1
ATOM 756 C CA . LYS A 1 98 ? -11.770 -8.417 -7.343 1.00 89.62 98 LYS A CA 1
ATOM 757 C C . LYS A 1 98 ? -12.774 -7.728 -8.268 1.00 89.62 98 LYS A C 1
ATOM 759 O O . LYS A 1 98 ? -12.446 -7.398 -9.410 1.00 89.62 98 LYS A O 1
ATOM 764 N N . ARG A 1 99 ? -13.990 -7.471 -7.775 1.00 89.62 99 ARG A N 1
ATOM 765 C CA . ARG A 1 99 ? -15.020 -6.735 -8.527 1.00 89.62 99 ARG A CA 1
ATOM 766 C C . ARG A 1 99 ? -14.583 -5.304 -8.822 1.00 89.62 99 ARG A C 1
ATOM 768 O O . ARG A 1 99 ? -14.681 -4.874 -9.967 1.00 89.62 99 ARG A O 1
ATOM 775 N N . ALA A 1 100 ? -14.052 -4.588 -7.831 1.00 88.12 100 ALA A N 1
ATOM 776 C CA . ALA A 1 100 ? -13.550 -3.232 -8.038 1.00 88.12 100 ALA A CA 1
ATOM 777 C C . ALA A 1 100 ? -12.363 -3.192 -9.012 1.00 88.12 100 ALA A C 1
ATOM 779 O O . ALA A 1 100 ? -12.355 -2.372 -9.928 1.00 88.12 100 ALA A O 1
ATOM 780 N N . ALA A 1 101 ? -11.418 -4.127 -8.890 1.00 87.06 101 ALA A N 1
ATOM 781 C CA . ALA A 1 101 ? -10.283 -4.265 -9.804 1.00 87.06 101 ALA A CA 1
ATOM 782 C C . ALA A 1 101 ? -10.688 -4.589 -11.255 1.00 87.06 101 ALA A C 1
ATOM 784 O O . ALA A 1 101 ? -9.878 -4.427 -12.164 1.00 87.06 101 ALA A O 1
ATOM 785 N N . SER A 1 102 ? -11.932 -5.015 -11.489 1.00 86.81 102 SER A N 1
ATOM 786 C CA . SER A 1 102 ? -12.492 -5.268 -12.826 1.00 86.81 102 SER A CA 1
ATOM 787 C C . SER A 1 102 ? -13.395 -4.130 -13.325 1.00 86.81 102 SER A C 1
ATOM 789 O O . SER A 1 102 ? -13.879 -4.180 -14.451 1.00 86.81 102 SER A O 1
ATOM 791 N N . GLY A 1 103 ? -13.645 -3.102 -12.505 1.00 84.56 103 GLY A N 1
ATOM 792 C CA . GLY A 1 103 ? -14.522 -1.982 -12.856 1.00 84.56 103 GLY A CA 1
ATOM 793 C C . GLY A 1 103 ? -13.910 -1.042 -13.905 1.00 84.56 103 GLY A C 1
ATOM 794 O O . GLY A 1 103 ? -12.692 -0.965 -14.005 1.00 84.56 103 GLY A O 1
ATOM 795 N N . PRO A 1 104 ? -14.709 -0.283 -14.667 1.00 82.06 104 PRO A N 1
ATOM 796 C CA . PRO A 1 104 ? -14.203 0.522 -15.784 1.00 82.06 104 PRO A CA 1
ATOM 797 C C . PRO A 1 104 ? -13.404 1.764 -15.357 1.00 82.06 104 PRO A C 1
ATOM 799 O O . PRO A 1 104 ? -12.581 2.252 -16.126 1.00 82.06 104 PRO A O 1
ATOM 802 N N . SER A 1 105 ? -13.623 2.275 -14.141 1.00 84.81 105 SER A N 1
ATOM 803 C CA . SER A 1 105 ? -13.098 3.576 -13.711 1.00 84.81 105 SER A CA 1
ATOM 804 C C . SER A 1 105 ? -12.285 3.471 -12.428 1.00 84.81 105 SER A C 1
ATOM 806 O O . SER A 1 105 ? -12.759 2.926 -11.428 1.00 84.81 105 SER A O 1
ATOM 808 N N . VAL A 1 106 ? -11.078 4.046 -12.435 1.00 86.81 106 VAL A N 1
ATOM 809 C CA . VAL A 1 106 ? -10.253 4.211 -11.230 1.00 86.81 106 VAL A CA 1
ATOM 810 C C . VAL A 1 106 ? -10.982 5.143 -10.269 1.00 86.81 106 VAL A C 1
ATOM 812 O O . VAL A 1 106 ? -11.224 6.308 -10.572 1.00 86.81 106 VAL A O 1
ATOM 815 N N . THR A 1 107 ? -11.349 4.615 -9.107 1.00 85.75 107 THR A N 1
ATOM 816 C CA . THR A 1 107 ? -12.058 5.361 -8.058 1.00 85.75 107 THR A CA 1
ATOM 817 C C . THR A 1 107 ? -11.089 5.976 -7.055 1.00 85.75 107 THR A C 1
ATOM 819 O O . THR A 1 107 ? -11.463 6.865 -6.297 1.00 85.75 107 THR A O 1
ATOM 822 N N . MET A 1 108 ? -9.849 5.488 -7.033 1.00 85.06 108 MET A N 1
ATOM 823 C CA . MET A 1 108 ? -8.850 5.873 -6.057 1.00 85.06 108 MET A CA 1
ATOM 824 C C . MET A 1 108 ? -7.476 5.997 -6.696 1.00 85.06 108 MET A C 1
ATOM 826 O O . MET A 1 108 ? -6.863 5.019 -7.131 1.00 85.06 108 MET A O 1
ATOM 830 N N . HIS A 1 109 ? -6.980 7.228 -6.725 1.00 86.38 109 HIS A N 1
ATOM 831 C CA . HIS A 1 109 ? -5.656 7.516 -7.236 1.00 86.38 109 HIS A CA 1
ATOM 832 C C . HIS A 1 109 ? -4.608 7.318 -6.139 1.00 86.38 109 HIS A C 1
ATOM 834 O O . HIS A 1 109 ? -4.529 8.097 -5.189 1.00 86.38 109 HIS A O 1
ATOM 840 N N . VAL A 1 110 ? -3.761 6.303 -6.305 1.00 87.62 110 VAL A N 1
ATOM 841 C CA . VAL A 1 110 ? -2.606 6.070 -5.435 1.00 87.62 110 VAL A CA 1
ATOM 842 C C . VAL A 1 110 ? -1.344 6.473 -6.200 1.00 87.62 110 VAL A C 1
ATOM 844 O O . VAL A 1 110 ? -1.084 5.918 -7.274 1.00 87.62 110 VAL A O 1
ATOM 847 N N . PRO A 1 111 ? -0.556 7.437 -5.690 1.00 86.62 111 PRO A N 1
ATOM 848 C CA . PRO A 1 111 ? 0.704 7.815 -6.312 1.00 86.62 111 PRO A CA 1
ATOM 849 C C . PRO A 1 111 ? 1.681 6.633 -6.375 1.00 86.62 111 PRO A C 1
ATOM 851 O O . PRO A 1 111 ? 1.710 5.808 -5.455 1.00 86.62 111 PRO A O 1
ATOM 854 N N . PRO A 1 112 ? 2.520 6.552 -7.418 1.00 87.25 112 PRO A N 1
ATOM 855 C CA . PRO A 1 112 ? 3.546 5.528 -7.491 1.00 87.25 112 PRO A CA 1
ATOM 856 C C . PRO A 1 112 ? 4.560 5.683 -6.351 1.00 87.25 112 PRO A C 1
ATOM 858 O O . PRO A 1 112 ? 4.958 6.784 -5.966 1.00 87.25 112 PRO A O 1
ATOM 861 N N . SER A 1 113 ? 4.991 4.543 -5.833 1.00 90.12 113 SER A N 1
ATOM 862 C CA . SER A 1 113 ? 6.065 4.386 -4.870 1.00 90.12 113 SER A CA 1
ATOM 863 C C . SER A 1 113 ? 7.410 4.802 -5.478 1.00 90.12 113 SER A C 1
ATOM 865 O O . SER A 1 113 ? 7.591 4.849 -6.703 1.00 90.12 113 SER A O 1
ATOM 867 N N . LEU A 1 114 ? 8.404 5.068 -4.631 1.00 89.19 114 LEU A N 1
ATOM 868 C CA . LEU A 1 114 ? 9.744 5.423 -5.096 1.00 89.19 114 LEU A CA 1
ATOM 869 C C . LEU A 1 114 ? 10.372 4.273 -5.895 1.00 89.19 114 LEU A C 1
ATOM 871 O O . LEU A 1 114 ? 11.086 4.511 -6.874 1.00 89.19 114 LEU A O 1
ATOM 875 N N . GLN A 1 115 ? 10.116 3.024 -5.499 1.00 88.50 115 GLN A N 1
ATOM 876 C CA . GLN A 1 115 ? 10.592 1.863 -6.249 1.00 88.50 115 GLN A CA 1
ATOM 877 C C . GLN A 1 115 ? 9.908 1.746 -7.612 1.00 88.50 115 GLN A C 1
ATOM 879 O O . GLN A 1 115 ? 10.590 1.475 -8.602 1.00 88.50 115 GLN A O 1
ATOM 884 N N . GLN A 1 116 ? 8.600 2.008 -7.693 1.00 91.00 116 GLN A N 1
ATOM 885 C CA . GLN A 1 116 ? 7.872 2.009 -8.964 1.00 91.00 116 GLN A CA 1
ATOM 886 C C . GLN A 1 116 ? 8.396 3.089 -9.909 1.00 91.00 116 GLN A C 1
ATOM 888 O O . GLN A 1 116 ? 8.679 2.788 -11.068 1.00 91.00 116 GLN A O 1
ATOM 893 N N . LEU A 1 117 ? 8.623 4.307 -9.410 1.00 90.88 117 LEU A N 1
ATOM 894 C CA . LEU A 1 117 ? 9.218 5.393 -10.194 1.00 90.88 117 LEU A CA 1
ATOM 895 C C . LEU A 1 117 ? 10.609 5.013 -10.724 1.00 90.88 117 LEU A C 1
ATOM 897 O O . LEU A 1 117 ? 10.897 5.171 -11.913 1.00 90.88 117 LEU A O 1
ATOM 901 N N . LYS A 1 118 ? 11.465 4.432 -9.874 1.00 91.62 118 LYS A N 1
ATOM 902 C CA . LYS A 1 118 ? 12.790 3.934 -10.288 1.00 91.62 118 LYS A CA 1
ATOM 903 C C . LYS A 1 118 ? 12.684 2.836 -11.348 1.00 91.62 118 LYS A C 1
ATOM 905 O O . LYS A 1 118 ? 13.447 2.841 -12.315 1.00 91.62 118 LYS A O 1
ATOM 910 N N . ALA A 1 119 ? 11.752 1.899 -11.189 1.00 90.94 119 ALA A N 1
ATOM 911 C CA . ALA A 1 119 ? 11.530 0.823 -12.149 1.00 90.94 119 ALA A CA 1
ATOM 912 C C . ALA A 1 119 ? 11.029 1.359 -13.499 1.00 90.94 119 ALA A C 1
ATOM 914 O O . ALA A 1 119 ? 11.530 0.941 -14.542 1.00 90.94 119 ALA A O 1
ATOM 915 N N . GLN A 1 120 ? 10.101 2.317 -13.490 1.00 92.38 120 GLN A N 1
ATOM 916 C CA . GLN A 1 120 ? 9.603 2.984 -14.696 1.00 92.38 120 GLN A CA 1
ATOM 917 C C . GLN A 1 120 ? 10.729 3.706 -15.442 1.00 92.38 120 GLN A C 1
ATOM 919 O O . GLN A 1 120 ? 10.898 3.492 -16.642 1.00 92.38 120 GLN A O 1
ATOM 924 N N . ALA A 1 121 ? 11.559 4.478 -14.733 1.00 95.25 121 ALA A N 1
ATOM 925 C CA . ALA A 1 121 ? 12.703 5.166 -15.331 1.00 95.25 121 ALA A CA 1
ATOM 926 C C . ALA A 1 121 ? 13.690 4.184 -15.991 1.00 95.25 121 ALA A C 1
ATOM 928 O O . ALA A 1 121 ? 14.117 4.400 -17.128 1.00 95.25 121 ALA A O 1
ATOM 929 N N . ARG A 1 122 ? 14.001 3.067 -15.315 1.00 95.69 122 ARG A N 1
ATOM 930 C CA . ARG A 1 122 ? 14.867 2.004 -15.855 1.00 95.69 122 ARG A CA 1
ATOM 931 C C . ARG A 1 122 ? 14.274 1.355 -17.104 1.00 95.69 122 ARG A C 1
ATOM 933 O O . ARG A 1 122 ? 14.981 1.211 -18.097 1.00 95.69 122 ARG A O 1
ATOM 940 N N . ARG A 1 123 ? 12.984 1.003 -17.081 1.00 94.25 123 ARG A N 1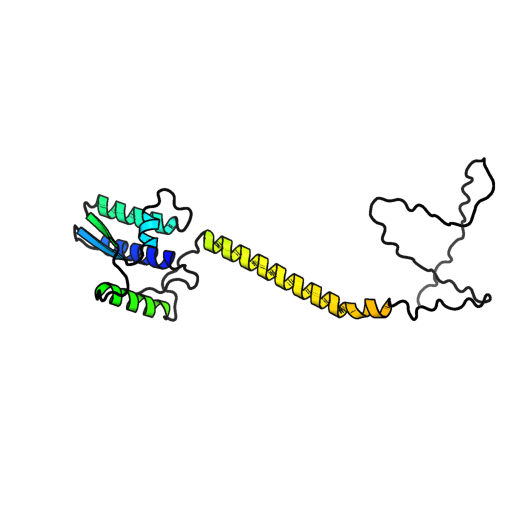
ATOM 941 C CA . ARG A 1 123 ? 12.285 0.420 -18.241 1.00 94.25 123 ARG A CA 1
ATOM 942 C C . ARG A 1 123 ? 12.283 1.375 -19.430 1.00 94.25 123 ARG A C 1
ATOM 944 O O . ARG A 1 123 ? 12.583 0.953 -20.539 1.00 94.25 123 ARG A O 1
ATOM 951 N N . ALA A 1 124 ? 12.012 2.658 -19.197 1.00 95.88 124 ALA A N 1
ATOM 952 C CA . ALA A 1 124 ? 12.023 3.667 -20.251 1.00 95.88 124 ALA A CA 1
ATOM 953 C C . ALA A 1 124 ? 13.421 3.835 -20.872 1.00 95.88 124 ALA A C 1
ATOM 955 O O . ALA A 1 124 ? 13.548 3.932 -22.091 1.00 95.88 124 ALA A O 1
ATOM 956 N N . ALA A 1 125 ? 14.476 3.830 -20.051 1.00 96.88 125 ALA A N 1
ATOM 957 C CA . ALA A 1 125 ? 15.853 3.879 -20.539 1.00 96.88 125 ALA A CA 1
ATOM 958 C C . ALA A 1 125 ? 16.218 2.634 -21.364 1.00 96.88 125 ALA A C 1
ATOM 960 O O . ALA A 1 125 ? 16.754 2.771 -22.462 1.00 96.88 125 ALA A O 1
ATOM 961 N N . ALA A 1 126 ? 15.870 1.440 -20.876 1.00 96.69 126 ALA A N 1
ATOM 962 C CA . ALA A 1 126 ? 16.107 0.184 -21.585 1.00 96.69 126 ALA A CA 1
ATOM 963 C C . ALA A 1 126 ? 15.352 0.125 -22.922 1.00 96.69 126 ALA A C 1
ATOM 965 O O . ALA A 1 126 ? 15.919 -0.272 -23.935 1.00 96.69 126 ALA A O 1
ATOM 966 N N . HIS A 1 127 ? 14.097 0.581 -22.945 1.00 96.69 127 HIS A N 1
ATOM 967 C CA . HIS A 1 127 ? 13.300 0.644 -24.166 1.00 96.69 127 HIS A CA 1
ATOM 968 C C . HIS A 1 127 ? 13.941 1.555 -25.217 1.00 96.69 127 HIS A C 1
ATOM 970 O O . HIS A 1 127 ? 14.096 1.147 -26.366 1.00 96.69 127 HIS A O 1
ATOM 976 N N . ARG A 1 128 ? 14.386 2.756 -24.819 1.00 96.69 128 ARG A N 1
ATOM 977 C CA . ARG A 1 128 ? 15.102 3.670 -25.723 1.00 96.69 128 ARG A CA 1
ATOM 978 C C . ARG A 1 128 ? 16.388 3.048 -26.259 1.00 96.69 128 ARG A C 1
ATOM 980 O O . ARG A 1 128 ? 16.622 3.109 -27.457 1.00 96.69 128 ARG A O 1
ATOM 987 N N . ALA A 1 129 ? 17.186 2.419 -25.396 1.00 95.81 129 ALA A N 1
ATOM 988 C CA . ALA A 1 129 ? 18.421 1.751 -25.809 1.00 95.81 129 ALA A CA 1
ATOM 989 C C . ALA A 1 129 ? 18.162 0.605 -26.806 1.00 95.81 129 ALA A C 1
ATOM 991 O O . ALA A 1 129 ? 18.918 0.411 -27.754 1.00 95.81 129 ALA A O 1
ATOM 992 N N . HIS A 1 130 ? 17.069 -0.138 -26.623 1.00 96.31 130 HIS A N 1
ATOM 993 C CA . HIS A 1 130 ? 16.669 -1.198 -27.548 1.00 96.31 130 HIS A CA 1
ATOM 994 C C . HIS A 1 130 ? 16.225 -0.651 -28.908 1.00 96.31 130 HIS A C 1
ATOM 996 O O . HIS A 1 130 ? 16.598 -1.197 -29.946 1.00 96.31 130 HIS A O 1
ATOM 1002 N N . GLN A 1 131 ? 15.451 0.438 -28.915 1.00 95.69 131 GLN A N 1
ATOM 1003 C CA . GLN A 1 131 ? 15.026 1.106 -30.148 1.00 95.69 131 GLN A CA 1
ATOM 1004 C C . GLN A 1 131 ? 16.224 1.631 -30.941 1.00 95.69 131 GLN A C 1
ATOM 1006 O O . GLN A 1 131 ? 16.356 1.309 -32.121 1.00 95.69 131 GLN A O 1
ATOM 1011 N N . THR A 1 132 ? 17.141 2.347 -30.286 1.00 95.12 132 THR A N 1
ATOM 1012 C CA . THR A 1 132 ? 18.338 2.874 -30.954 1.00 95.12 132 THR A CA 1
ATOM 1013 C C . THR A 1 132 ? 19.230 1.754 -31.478 1.00 95.12 132 THR A C 1
ATOM 1015 O O . THR A 1 132 ? 19.722 1.841 -32.601 1.00 95.12 132 THR A O 1
ATOM 1018 N N . HIS A 1 133 ? 19.400 0.662 -30.726 1.00 93.56 133 HIS A N 1
ATOM 1019 C CA . HIS A 1 133 ? 20.131 -0.504 -31.218 1.00 93.56 133 HIS A CA 1
ATOM 1020 C C . HIS A 1 133 ? 19.485 -1.087 -32.485 1.00 93.56 133 HIS A C 1
ATOM 1022 O O . HIS A 1 133 ? 20.177 -1.302 -33.478 1.00 93.56 133 HIS A O 1
ATOM 1028 N N . ARG A 1 134 ? 18.156 -1.269 -32.501 1.00 94.38 134 ARG A N 1
ATOM 1029 C CA . ARG A 1 134 ? 17.427 -1.755 -33.688 1.00 94.38 134 ARG A CA 1
ATOM 1030 C C . ARG A 1 134 ? 17.583 -0.839 -34.900 1.00 94.38 134 ARG A C 1
ATOM 1032 O O . ARG A 1 134 ? 17.765 -1.332 -36.014 1.00 94.38 134 ARG A O 1
ATOM 1039 N N . GLU A 1 135 ? 17.520 0.472 -34.701 1.00 92.56 135 GLU A N 1
ATOM 1040 C CA . GLU A 1 135 ? 17.722 1.455 -35.770 1.00 92.56 135 GLU A CA 1
ATOM 1041 C C . GLU A 1 135 ? 19.139 1.380 -36.343 1.00 92.56 135 GLU A C 1
ATOM 1043 O O . GLU A 1 135 ? 19.311 1.354 -37.562 1.00 92.56 135 GLU A O 1
ATOM 1048 N N . LEU A 1 136 ? 20.154 1.286 -35.478 1.00 91.94 136 LEU A N 1
ATOM 1049 C CA . LEU A 1 136 ? 21.548 1.140 -35.897 1.00 91.94 136 LEU A CA 1
ATOM 1050 C C . LEU A 1 136 ? 21.779 -0.167 -36.659 1.00 91.94 136 LEU A C 1
ATOM 1052 O O . LEU A 1 136 ? 22.434 -0.151 -37.698 1.00 91.94 136 LEU A O 1
ATOM 1056 N N . GLU A 1 137 ? 21.210 -1.280 -36.202 1.00 90.12 137 GLU A N 1
ATOM 1057 C CA . GLU A 1 137 ? 21.292 -2.560 -36.915 1.00 90.12 137 GLU A CA 1
ATOM 1058 C C . GLU A 1 137 ? 20.574 -2.512 -38.271 1.00 90.12 137 GLU A C 1
ATOM 1060 O O . GLU A 1 137 ? 21.078 -3.033 -39.266 1.00 90.12 137 GLU A O 1
ATOM 1065 N N . THR A 1 138 ? 19.437 -1.818 -38.356 1.00 89.56 138 THR A N 1
ATOM 1066 C CA . THR A 1 138 ? 18.732 -1.606 -39.631 1.00 89.56 138 THR A CA 1
ATOM 1067 C C . THR A 1 138 ? 19.568 -0.754 -40.586 1.00 89.56 138 THR A C 1
ATOM 1069 O O . THR A 1 138 ? 19.724 -1.117 -41.752 1.00 89.56 138 THR A O 1
ATOM 1072 N N . ARG A 1 139 ? 20.177 0.332 -40.093 1.00 82.81 139 ARG A N 1
ATOM 1073 C CA . ARG A 1 139 ? 21.093 1.178 -40.875 1.00 82.81 139 ARG A CA 1
ATOM 1074 C C . ARG A 1 139 ? 22.320 0.407 -41.358 1.00 82.81 139 ARG A C 1
ATOM 1076 O O . ARG A 1 139 ? 22.681 0.540 -42.521 1.00 82.81 139 ARG A O 1
ATOM 1083 N N . LYS A 1 140 ? 22.929 -0.434 -40.513 1.00 80.69 140 LYS A N 1
ATOM 1084 C CA . LYS A 1 140 ? 24.037 -1.319 -40.920 1.00 80.69 140 LYS A CA 1
ATOM 1085 C C . LYS A 1 140 ? 23.625 -2.253 -42.057 1.00 80.69 140 LYS A C 1
ATOM 1087 O O . LYS A 1 140 ? 24.358 -2.372 -43.031 1.00 80.69 140 LYS A O 1
ATOM 1092 N N . ARG A 1 141 ? 22.443 -2.874 -41.966 1.00 73.19 141 ARG A N 1
ATOM 1093 C CA . ARG A 1 141 ? 21.900 -3.730 -43.038 1.00 73.19 141 ARG A CA 1
ATOM 1094 C C . ARG A 1 141 ? 21.657 -2.951 -44.331 1.00 73.19 141 ARG A C 1
ATOM 1096 O O . ARG A 1 141 ? 21.978 -3.452 -45.398 1.00 73.19 141 ARG A O 1
ATOM 1103 N N . GLN A 1 142 ? 21.136 -1.727 -44.249 1.00 71.81 142 GLN A N 1
ATOM 1104 C CA . GLN A 1 142 ? 20.959 -0.859 -45.421 1.00 71.81 142 GLN A CA 1
ATOM 1105 C C . GLN A 1 142 ? 22.298 -0.435 -46.034 1.00 71.81 142 GLN A C 1
ATOM 1107 O O . GLN A 1 142 ? 22.399 -0.322 -47.248 1.00 71.81 142 GLN A O 1
ATOM 1112 N N . ALA A 1 143 ? 23.336 -0.258 -45.217 1.00 71.69 143 ALA A N 1
ATOM 1113 C CA . ALA A 1 143 ? 24.700 0.024 -45.652 1.00 71.69 143 ALA A CA 1
ATOM 1114 C C . ALA A 1 143 ? 25.464 -1.225 -46.140 1.00 71.69 143 ALA A C 1
ATOM 1116 O O . ALA A 1 143 ? 26.645 -1.114 -46.457 1.00 71.69 143 ALA A O 1
ATOM 1117 N N . ALA A 1 144 ? 24.826 -2.400 -46.244 1.00 68.81 144 ALA A N 1
ATOM 1118 C CA . ALA A 1 144 ? 25.470 -3.620 -46.743 1.00 68.81 144 ALA A CA 1
ATOM 1119 C C . ALA A 1 144 ? 26.003 -3.474 -48.179 1.00 68.81 144 ALA A C 1
ATOM 1121 O O . ALA A 1 144 ? 26.963 -4.149 -48.546 1.00 68.81 144 ALA A O 1
ATOM 1122 N N . TRP A 1 145 ? 25.441 -2.549 -48.968 1.00 72.00 145 TRP A N 1
ATOM 1123 C CA . TRP A 1 145 ? 25.967 -2.208 -50.289 1.00 72.00 145 TRP A CA 1
ATOM 1124 C C . TRP A 1 145 ? 27.415 -1.709 -50.236 1.00 72.00 145 TRP A C 1
ATOM 1126 O O . TRP A 1 145 ? 28.152 -1.964 -51.180 1.00 72.00 145 TRP A O 1
ATOM 1136 N N . TYR A 1 146 ? 27.849 -1.044 -49.152 1.00 63.88 146 TYR A N 1
ATOM 1137 C CA . TYR A 1 146 ? 29.234 -0.584 -49.023 1.00 63.88 146 TYR A CA 1
ATOM 1138 C C . TYR A 1 146 ? 30.198 -1.764 -49.048 1.00 63.88 146 TYR A C 1
ATOM 1140 O O . TYR A 1 146 ? 31.187 -1.692 -49.759 1.00 63.88 146 TYR A O 1
ATOM 1148 N N . ALA A 1 147 ? 29.885 -2.860 -48.348 1.00 66.06 147 ALA A N 1
ATOM 1149 C CA . ALA A 1 147 ? 30.724 -4.057 -48.353 1.00 66.06 147 ALA A CA 1
ATOM 1150 C C . ALA A 1 147 ? 30.839 -4.673 -49.757 1.00 66.06 147 ALA A C 1
ATOM 1152 O O . ALA A 1 147 ? 31.920 -5.105 -50.128 1.00 66.06 147 ALA A O 1
ATOM 1153 N N . ALA A 1 148 ? 29.759 -4.651 -50.549 1.00 66.44 148 ALA A N 1
ATOM 1154 C CA . ALA A 1 148 ? 29.781 -5.087 -51.947 1.00 66.44 148 ALA A CA 1
ATOM 1155 C C . ALA A 1 148 ? 30.538 -4.108 -52.864 1.00 66.44 148 ALA A C 1
ATOM 1157 O O . ALA A 1 148 ? 31.229 -4.529 -53.784 1.00 66.44 148 ALA A O 1
ATOM 1158 N N . ALA A 1 149 ? 30.429 -2.801 -52.614 1.00 61.56 149 ALA A N 1
ATOM 1159 C CA . ALA A 1 149 ? 31.126 -1.767 -53.379 1.00 61.56 149 ALA A CA 1
ATOM 1160 C C . ALA A 1 149 ? 32.629 -1.693 -53.061 1.00 61.56 149 ALA A C 1
ATOM 1162 O O . ALA A 1 149 ? 33.398 -1.183 -53.873 1.00 61.56 149 ALA A O 1
ATOM 1163 N N . THR A 1 150 ? 33.044 -2.177 -51.887 1.00 62.38 150 THR A N 1
ATOM 1164 C CA . THR A 1 150 ? 34.446 -2.240 -51.451 1.00 62.38 150 THR A CA 1
ATOM 1165 C C . THR A 1 150 ? 35.028 -3.650 -51.495 1.00 62.38 150 THR A C 1
ATOM 1167 O O . THR A 1 150 ? 36.144 -3.841 -51.020 1.00 62.38 150 THR A O 1
ATOM 1170 N N . ASP A 1 151 ? 34.291 -4.638 -52.009 1.00 60.66 151 ASP A N 1
ATOM 1171 C CA . ASP A 1 151 ? 34.827 -5.982 -52.206 1.00 60.66 151 ASP A CA 1
ATOM 1172 C C . ASP A 1 151 ? 35.906 -5.905 -53.299 1.00 60.66 151 ASP A C 1
ATOM 1174 O O . ASP A 1 151 ? 35.640 -5.510 -54.437 1.00 60.66 151 ASP A O 1
ATOM 1178 N N . GLU A 1 152 ? 37.157 -6.193 -52.933 1.00 54.16 152 GLU A N 1
ATOM 1179 C CA . GLU A 1 152 ? 38.374 -5.862 -53.696 1.00 54.16 152 GLU A CA 1
ATOM 1180 C C . GLU A 1 152 ? 38.533 -6.635 -55.022 1.00 54.16 152 GLU A C 1
ATOM 1182 O O . GLU A 1 152 ? 39.583 -6.586 -55.662 1.00 54.16 152 GLU A O 1
ATOM 1187 N N . THR A 1 153 ? 37.506 -7.340 -55.490 1.00 54.69 153 THR A N 1
ATOM 1188 C CA . THR A 1 153 ? 37.598 -8.208 -56.671 1.00 54.69 153 THR A CA 1
ATOM 1189 C C . THR A 1 153 ? 37.359 -7.502 -58.008 1.00 54.69 153 THR A C 1
ATOM 1191 O O . THR A 1 153 ? 37.598 -8.112 -59.049 1.00 54.69 153 THR A O 1
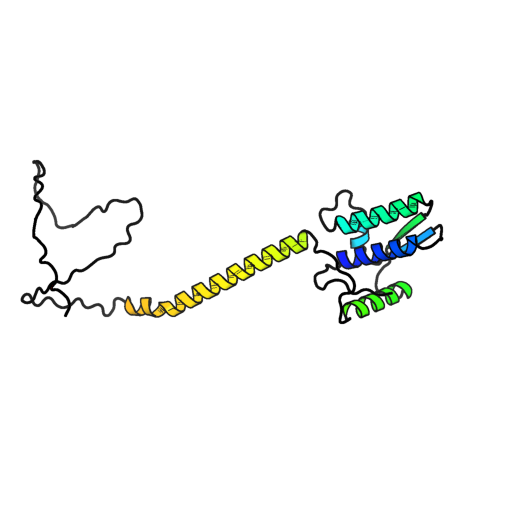ATOM 1194 N N . HIS A 1 154 ? 36.966 -6.221 -58.035 1.00 48.94 154 HIS A N 1
ATOM 1195 C CA . HIS A 1 154 ? 36.816 -5.488 -59.305 1.00 48.94 154 HIS A CA 1
ATOM 1196 C C . HIS A 1 154 ? 37.076 -3.976 -59.214 1.00 48.94 154 HIS A C 1
ATOM 1198 O O . HIS A 1 154 ? 36.466 -3.192 -59.939 1.00 48.94 154 HIS A O 1
ATOM 1204 N N . TRP A 1 155 ? 37.997 -3.524 -58.358 1.00 50.12 155 TRP A N 1
ATOM 1205 C CA . TRP A 1 155 ? 38.547 -2.178 -58.541 1.00 50.12 155 TRP A CA 1
ATOM 1206 C C . TRP A 1 155 ? 39.747 -2.253 -59.486 1.00 50.12 155 TRP A C 1
ATOM 1208 O O . TRP A 1 155 ? 40.881 -2.471 -59.068 1.00 50.12 155 TRP A O 1
ATOM 1218 N N . THR A 1 156 ? 39.499 -2.103 -60.788 1.00 48.78 156 THR A N 1
ATOM 1219 C CA . THR A 1 156 ? 40.574 -1.858 -61.755 1.00 48.78 156 THR A CA 1
ATOM 1220 C C . THR A 1 156 ? 40.820 -0.351 -61.828 1.00 48.78 156 THR A C 1
ATOM 1222 O O . THR A 1 156 ? 39.923 0.372 -62.276 1.00 48.78 156 THR A O 1
ATOM 1225 N N . PRO A 1 157 ? 41.996 0.161 -61.419 1.00 47.22 157 PRO A N 1
ATOM 1226 C CA . PRO A 1 157 ? 42.351 1.541 -61.720 1.00 47.22 157 PRO A CA 1
ATOM 1227 C C . PRO A 1 157 ? 42.300 1.747 -63.242 1.00 47.22 157 PRO A C 1
ATOM 1229 O O . PRO A 1 157 ? 42.647 0.820 -63.982 1.00 47.22 157 PRO A O 1
ATOM 1232 N N . PRO A 1 158 ? 41.899 2.932 -63.737 1.00 39.38 158 PRO A N 1
ATOM 1233 C CA . PRO A 1 158 ? 41.934 3.218 -65.165 1.00 39.38 158 PRO A CA 1
ATOM 1234 C C . PRO A 1 158 ? 43.350 2.958 -65.684 1.00 39.38 158 PRO A C 1
ATOM 1236 O O . PRO A 1 158 ? 44.318 3.499 -65.143 1.00 39.38 158 PRO A O 1
ATOM 1239 N N . SER A 1 159 ? 43.488 2.089 -66.687 1.00 41.19 159 SER A N 1
ATOM 1240 C CA . SER A 1 159 ? 44.788 1.750 -67.258 1.00 41.19 159 SER A CA 1
ATOM 1241 C C . SER A 1 159 ? 45.458 3.022 -67.772 1.00 41.19 159 SER A C 1
ATOM 1243 O O . SER A 1 159 ? 44.903 3.706 -68.634 1.00 41.19 159 SER A O 1
ATOM 1245 N N . ASN A 1 160 ? 46.651 3.324 -67.258 1.00 42.62 160 ASN A N 1
ATOM 1246 C CA . ASN A 1 160 ? 47.522 4.366 -67.787 1.00 42.62 160 ASN A CA 1
ATOM 1247 C C . ASN A 1 160 ? 47.815 4.082 -69.268 1.00 42.62 160 ASN A C 1
ATOM 1249 O O . ASN A 1 160 ? 48.739 3.336 -69.586 1.00 42.62 160 ASN A O 1
ATOM 1253 N N . ASN A 1 161 ? 47.066 4.710 -70.172 1.00 41.78 161 ASN A N 1
ATOM 1254 C CA . ASN A 1 161 ? 47.588 5.031 -71.489 1.00 41.78 161 ASN A CA 1
ATOM 1255 C C . ASN A 1 161 ? 48.380 6.338 -71.319 1.00 41.78 161 ASN A C 1
ATOM 1257 O O . ASN A 1 161 ? 47.782 7.355 -70.958 1.00 41.78 161 ASN A O 1
ATOM 1261 N N . PRO A 1 162 ? 49.708 6.352 -71.534 1.00 42.34 162 PRO A N 1
ATOM 1262 C CA . PRO A 1 162 ? 50.584 7.474 -71.172 1.00 42.34 162 PRO A CA 1
ATOM 1263 C C . PRO A 1 162 ? 50.398 8.754 -72.020 1.00 42.34 162 PRO A C 1
ATOM 1265 O O . PRO A 1 162 ? 51.271 9.614 -72.026 1.00 42.34 162 PRO A O 1
ATOM 1268 N N . GLY A 1 163 ? 49.273 8.911 -72.726 1.00 44.38 163 GLY A N 1
ATOM 1269 C CA . GLY A 1 163 ? 49.012 10.022 -73.648 1.00 44.38 163 GLY A CA 1
ATOM 1270 C C . GLY A 1 163 ? 47.922 11.019 -73.234 1.00 44.38 163 GLY A C 1
ATOM 1271 O O . GLY A 1 163 ? 47.752 12.016 -73.927 1.00 44.38 163 GLY A O 1
ATOM 1272 N N . GLN A 1 164 ? 47.170 10.794 -72.150 1.00 40.47 164 GLN A N 1
ATOM 1273 C CA . GLN A 1 164 ? 46.068 11.689 -71.756 1.00 40.47 164 GLN A CA 1
ATOM 1274 C C . GLN A 1 164 ? 46.015 11.890 -70.237 1.00 40.47 164 GLN A C 1
ATOM 1276 O O . GLN A 1 164 ? 45.145 11.366 -69.547 1.00 40.47 164 GLN A O 1
ATOM 1281 N N . MET A 1 165 ? 46.944 12.680 -69.694 1.00 35.56 165 MET A N 1
ATOM 1282 C CA . MET A 1 165 ? 46.809 13.201 -68.331 1.00 35.56 165 MET A CA 1
ATOM 1283 C C . MET A 1 165 ? 45.859 14.403 -68.326 1.00 35.56 165 MET A C 1
ATOM 1285 O O . MET A 1 165 ? 46.283 15.553 -68.263 1.00 35.56 165 MET A O 1
ATOM 1289 N N . ALA A 1 166 ? 44.558 14.125 -68.402 1.00 37.59 166 ALA A N 1
ATOM 1290 C CA . ALA A 1 166 ? 43.546 15.072 -67.960 1.00 37.59 166 ALA A CA 1
ATOM 1291 C C . ALA A 1 166 ? 43.481 15.046 -66.425 1.00 37.59 166 ALA A C 1
ATOM 1293 O O . ALA A 1 166 ? 43.479 13.988 -65.796 1.00 37.59 166 ALA A O 1
ATOM 1294 N N . HIS A 1 167 ? 43.462 16.239 -65.843 1.00 38.34 167 HIS A N 1
ATOM 1295 C CA . HIS A 1 167 ? 43.372 16.554 -64.423 1.00 38.34 167 HIS A CA 1
ATOM 1296 C C . HIS A 1 167 ? 42.394 15.659 -63.637 1.00 38.34 167 HIS A C 1
ATOM 1298 O O . HIS A 1 167 ? 41.205 15.950 -63.558 1.00 38.34 167 HIS A O 1
ATOM 1304 N N . TYR A 1 168 ? 42.901 14.620 -62.971 1.00 36.12 168 TYR A N 1
ATOM 1305 C CA . TYR A 1 168 ? 42.182 13.958 -61.883 1.00 36.12 168 TYR A CA 1
ATOM 1306 C C . TYR A 1 168 ? 42.780 14.395 -60.547 1.00 36.12 168 TYR A C 1
ATOM 1308 O O . TYR A 1 168 ? 43.894 14.020 -60.182 1.00 36.12 168 TYR A O 1
ATOM 1316 N N . CYS A 1 169 ? 42.026 15.204 -59.801 1.00 36.44 169 CYS A N 1
ATOM 1317 C CA . CYS A 1 169 ? 42.321 15.488 -58.402 1.00 36.44 169 CYS A CA 1
ATOM 1318 C C . CYS A 1 169 ? 41.838 14.297 -57.563 1.00 36.44 169 CYS A C 1
ATOM 1320 O O . CYS A 1 169 ? 40.675 14.218 -57.174 1.00 36.44 169 CYS A O 1
ATOM 1322 N N . SER A 1 170 ? 42.725 13.332 -57.325 1.00 38.38 170 SER A N 1
ATOM 1323 C CA . SER A 1 170 ? 42.481 12.258 -56.362 1.00 38.38 170 SER A CA 1
ATOM 1324 C C . SER A 1 170 ? 42.563 12.829 -54.945 1.00 38.38 170 SER A C 1
ATOM 1326 O O . SER A 1 170 ? 43.650 12.950 -54.377 1.00 38.38 170 SER A O 1
ATOM 1328 N N . VAL A 1 171 ? 41.420 13.180 -54.357 1.00 33.19 171 VAL A N 1
ATOM 1329 C CA . VAL A 1 171 ? 41.345 13.569 -52.943 1.00 33.19 171 VAL A CA 1
ATOM 1330 C C . VAL A 1 171 ? 41.277 12.301 -52.092 1.00 33.19 171 VAL A C 1
ATOM 1332 O O . VAL A 1 171 ? 40.208 11.745 -51.856 1.00 33.19 171 VAL A O 1
ATOM 1335 N N . CYS A 1 172 ? 42.428 11.823 -51.617 1.00 34.69 172 CYS A N 1
ATOM 1336 C CA . CYS A 1 172 ? 42.463 10.772 -50.601 1.00 34.69 172 CYS A CA 1
ATOM 1337 C C . CYS A 1 172 ? 42.067 11.372 -49.245 1.00 34.69 172 CYS A C 1
ATOM 1339 O O . CYS A 1 172 ? 42.880 12.041 -48.603 1.00 34.69 172 CYS A O 1
ATOM 1341 N N . VAL A 1 173 ? 40.840 11.122 -48.785 1.00 34.25 173 VAL A N 1
ATOM 1342 C CA . VAL A 1 173 ? 40.416 11.476 -47.422 1.00 34.25 173 VAL A CA 1
ATOM 1343 C C . VAL A 1 173 ? 40.973 10.429 -46.459 1.00 34.25 173 VAL A C 1
ATOM 1345 O O . VAL A 1 173 ? 40.348 9.408 -46.189 1.00 34.25 173 VAL A O 1
ATOM 1348 N N . TRP A 1 174 ? 42.182 10.657 -45.951 1.00 37.56 174 TRP A N 1
ATOM 1349 C CA . TRP A 1 174 ? 42.679 9.902 -44.803 1.00 37.56 174 TRP A CA 1
ATOM 1350 C C . TRP A 1 174 ? 42.010 10.458 -43.550 1.00 37.56 174 TRP A C 1
ATOM 1352 O O . TRP A 1 174 ? 42.130 11.649 -43.265 1.00 37.56 174 TRP A O 1
ATOM 1362 N N . ALA A 1 175 ? 41.316 9.604 -42.795 1.00 34.75 175 ALA A N 1
ATOM 1363 C CA . ALA A 1 175 ? 40.832 9.954 -41.468 1.00 34.75 175 ALA A CA 1
ATOM 1364 C C . ALA A 1 175 ? 42.044 10.266 -40.575 1.00 34.75 175 ALA A C 1
ATOM 1366 O O . ALA A 1 175 ? 42.746 9.370 -40.102 1.00 34.75 175 ALA A O 1
ATOM 1367 N N . THR A 1 176 ? 42.334 11.547 -40.377 1.00 37.81 176 THR A N 1
ATOM 1368 C CA . THR A 1 176 ? 43.347 11.992 -39.428 1.00 37.81 176 THR A CA 1
ATOM 1369 C C . THR A 1 176 ? 42.806 11.771 -38.021 1.00 37.81 176 THR A C 1
ATOM 1371 O O . THR A 1 176 ? 41.938 12.496 -37.543 1.00 37.81 176 THR A O 1
ATOM 1374 N N . ALA A 1 177 ? 43.322 10.752 -37.331 1.00 35.81 177 ALA A N 1
ATOM 1375 C CA . ALA A 1 177 ? 43.161 10.661 -35.886 1.00 35.81 177 ALA A CA 1
ATOM 1376 C C . ALA A 1 177 ? 43.724 11.951 -35.250 1.00 35.81 177 ALA A C 1
ATOM 1378 O O . ALA A 1 177 ? 44.832 12.365 -35.619 1.00 35.81 177 ALA A O 1
ATOM 1379 N N . PRO A 1 178 ? 43.011 12.604 -34.314 1.00 37.91 178 PRO A N 1
ATOM 1380 C CA . PRO A 1 178 ? 43.512 13.821 -33.696 1.00 37.91 178 PRO A CA 1
ATOM 1381 C C . PRO A 1 178 ? 44.786 13.488 -32.908 1.00 37.91 178 PRO A C 1
ATOM 1383 O O . PRO A 1 178 ? 44.756 12.708 -31.959 1.00 37.91 178 PRO A O 1
ATOM 1386 N N . GLY A 1 179 ? 45.919 14.055 -33.335 1.00 45.47 179 GLY A N 1
ATOM 1387 C CA . GLY A 1 179 ? 47.168 14.042 -32.566 1.00 45.47 179 GLY A CA 1
ATOM 1388 C C . GLY A 1 179 ? 48.342 13.204 -33.090 1.00 45.47 179 GLY A C 1
ATOM 1389 O O . GLY A 1 179 ? 49.289 13.006 -32.334 1.00 45.47 179 GLY A O 1
ATOM 1390 N N . ARG A 1 180 ? 48.368 12.731 -34.346 1.00 37.47 180 ARG A N 1
ATOM 1391 C CA . ARG A 1 180 ? 49.606 12.155 -34.924 1.00 37.47 180 ARG A CA 1
ATOM 1392 C C . ARG A 1 180 ? 49.931 12.771 -36.283 1.00 37.47 180 ARG A C 1
ATOM 1394 O O . ARG A 1 180 ? 49.177 12.621 -37.238 1.00 37.47 180 ARG A O 1
ATOM 1401 N N . SER A 1 181 ? 51.061 13.477 -36.355 1.00 35.84 181 SER A N 1
ATOM 1402 C CA . SER A 1 181 ? 51.592 14.033 -37.598 1.00 35.84 181 SER A CA 1
ATOM 1403 C C . SER A 1 181 ? 51.985 12.908 -38.558 1.00 35.84 181 SER A C 1
ATOM 1405 O O . SER A 1 181 ? 52.582 11.899 -38.177 1.00 35.84 181 SER A O 1
ATOM 1407 N N . CYS A 1 182 ? 51.595 13.075 -39.818 1.00 31.70 182 CYS A N 1
ATOM 1408 C CA . CYS A 1 182 ? 51.767 12.084 -40.866 1.00 31.70 182 CYS A CA 1
ATOM 1409 C C . CYS A 1 182 ? 53.261 11.914 -41.191 1.00 31.70 182 CYS A C 1
ATOM 1411 O O . CYS A 1 182 ? 53.874 12.749 -41.857 1.00 31.70 182 CYS A O 1
ATOM 1413 N N . ARG A 1 183 ? 53.869 10.830 -40.700 1.00 33.12 183 ARG A N 1
ATOM 1414 C CA . ARG A 1 183 ? 55.215 10.405 -41.092 1.00 33.12 183 ARG A CA 1
ATOM 1415 C C . ARG A 1 183 ? 55.094 9.710 -42.450 1.00 33.12 183 ARG A C 1
ATOM 1417 O O . ARG A 1 183 ? 54.718 8.546 -42.532 1.00 33.12 183 ARG A O 1
ATOM 1424 N N . ARG A 1 184 ? 55.380 10.447 -43.524 1.00 32.19 184 ARG A N 1
ATOM 1425 C CA . ARG A 1 184 ? 55.389 9.935 -44.900 1.00 32.19 184 ARG A CA 1
ATOM 1426 C C . ARG A 1 184 ? 56.586 8.993 -45.070 1.00 32.19 184 ARG A C 1
ATOM 1428 O O . ARG A 1 184 ? 57.697 9.435 -45.338 1.00 32.19 184 ARG A O 1
ATOM 1435 N N . THR A 1 185 ? 56.388 7.691 -44.894 1.00 29.59 185 THR A N 1
ATOM 1436 C CA . THR A 1 185 ? 57.335 6.689 -45.397 1.00 29.59 185 THR A CA 1
ATOM 1437 C C . THR A 1 185 ? 56.990 6.390 -46.849 1.00 29.59 185 THR A C 1
ATOM 1439 O O . THR A 1 185 ? 56.253 5.451 -47.135 1.00 29.59 185 THR A O 1
ATOM 1442 N N . SER A 1 186 ? 57.535 7.168 -47.785 1.00 31.33 186 SER A N 1
ATOM 1443 C CA . SER A 1 186 ? 57.796 6.637 -49.123 1.00 31.33 186 SER A CA 1
ATOM 1444 C C . SER A 1 186 ? 59.069 5.806 -49.024 1.00 31.33 186 SER A C 1
ATOM 1446 O O . SER A 1 186 ? 60.182 6.331 -48.971 1.00 31.33 186 SER A O 1
ATOM 1448 N N . ARG A 1 187 ? 58.906 4.487 -48.938 1.00 30.42 187 ARG A N 1
ATOM 1449 C CA . ARG A 1 187 ? 60.010 3.545 -49.082 1.00 30.42 187 ARG A CA 1
ATOM 1450 C C . ARG A 1 187 ? 60.360 3.459 -50.572 1.00 30.42 187 ARG A C 1
ATOM 1452 O O . ARG A 1 187 ? 59.949 2.534 -51.254 1.00 30.42 187 ARG A O 1
ATOM 1459 N N . SER A 1 188 ? 61.143 4.410 -51.067 1.00 31.61 188 SER A N 1
ATOM 1460 C CA . SER A 1 188 ? 62.103 4.151 -52.142 1.00 31.61 188 SER A CA 1
ATOM 1461 C C . SER A 1 188 ? 63.466 4.559 -51.603 1.00 31.61 188 SER A C 1
ATOM 1463 O O . SER A 1 188 ? 63.639 5.685 -51.145 1.00 31.61 188 SER A O 1
ATOM 1465 N N . LYS A 1 189 ? 64.387 3.595 -51.562 1.00 28.58 189 LYS A N 1
ATOM 1466 C CA 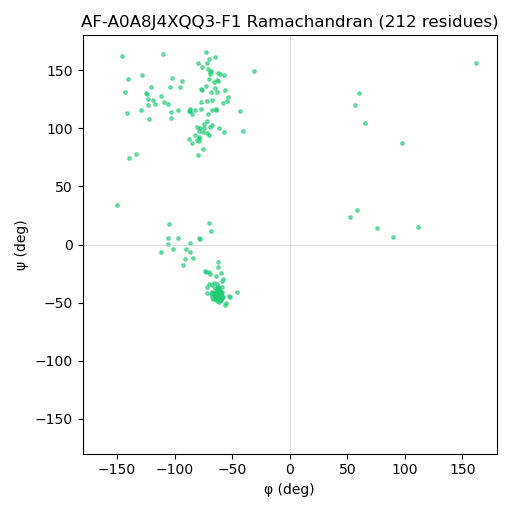. LYS A 1 189 ? 65.724 3.695 -50.969 1.00 28.58 189 LYS A CA 1
ATOM 1467 C C . LYS A 1 189 ? 66.404 5.025 -51.329 1.00 28.58 189 LYS A C 1
ATOM 1469 O O . LYS A 1 189 ? 66.787 5.220 -52.475 1.00 28.58 189 LYS A O 1
ATOM 1474 N N . SER A 1 190 ? 66.649 5.877 -50.336 1.00 29.19 190 SER A N 1
ATOM 1475 C CA . SER A 1 190 ? 67.867 6.681 -50.354 1.00 29.19 190 SER A CA 1
ATOM 1476 C C . SER A 1 190 ? 69.034 5.718 -50.165 1.00 29.19 190 SER A C 1
ATOM 1478 O O . SER A 1 190 ? 69.089 4.994 -49.170 1.00 29.19 190 SER A O 1
ATOM 1480 N N . ALA A 1 191 ? 69.980 5.729 -51.092 1.00 30.47 191 ALA A N 1
ATOM 1481 C CA . ALA A 1 191 ? 71.367 5.727 -50.679 1.00 30.47 191 ALA A CA 1
ATOM 1482 C C . ALA A 1 191 ? 71.865 7.168 -50.848 1.00 30.47 191 ALA A C 1
ATOM 1484 O O . ALA A 1 191 ? 71.505 7.827 -51.819 1.00 30.47 191 ALA A O 1
ATOM 1485 N N . ILE A 1 192 ? 72.716 7.587 -49.910 1.00 28.53 192 ILE A N 1
ATOM 1486 C CA . ILE A 1 192 ? 73.693 8.679 -50.040 1.00 28.53 192 ILE A CA 1
ATOM 1487 C C . ILE A 1 192 ? 73.264 10.055 -49.475 1.00 28.53 192 ILE A C 1
ATOM 1489 O O . ILE A 1 192 ? 72.707 10.924 -50.129 1.00 28.53 192 ILE A O 1
ATOM 1493 N N . THR A 1 193 ? 73.561 10.159 -48.173 1.00 30.45 193 THR A N 1
ATOM 1494 C CA . THR A 1 193 ? 74.350 11.195 -47.471 1.00 30.45 193 THR A CA 1
ATOM 1495 C C . THR A 1 193 ? 73.993 12.686 -47.546 1.00 30.45 193 THR A C 1
ATOM 1497 O O . THR A 1 193 ? 74.157 13.340 -48.562 1.00 30.45 193 THR A O 1
ATOM 1500 N N . ALA A 1 194 ? 73.736 13.206 -46.339 1.00 36.88 194 ALA A N 1
ATOM 1501 C CA . ALA A 1 194 ? 74.441 14.300 -45.655 1.00 36.88 194 ALA A CA 1
ATOM 1502 C C . ALA A 1 194 ? 74.521 15.711 -46.277 1.00 36.88 194 ALA A C 1
ATOM 1504 O O . ALA A 1 194 ? 75.068 15.925 -47.348 1.00 36.88 194 ALA A O 1
ATOM 1505 N N . ARG A 1 195 ? 74.174 16.674 -45.405 1.00 37.59 195 ARG A N 1
ATOM 1506 C CA . ARG A 1 195 ? 74.458 18.122 -45.428 1.00 37.59 195 ARG A CA 1
ATOM 1507 C C . ARG A 1 195 ? 73.816 18.915 -46.561 1.00 37.59 195 ARG A C 1
ATOM 1509 O O . ARG A 1 195 ? 74.352 19.004 -47.653 1.00 37.59 195 ARG A O 1
ATOM 1516 N N . SER A 1 196 ? 72.771 19.662 -46.219 1.00 35.31 196 SER A N 1
ATOM 1517 C CA . SER A 1 196 ? 72.771 21.136 -46.124 1.00 35.31 196 SER A CA 1
ATOM 1518 C C . SER A 1 196 ? 71.326 21.663 -46.149 1.00 35.31 196 SER A C 1
ATOM 1520 O O . SER A 1 196 ? 70.397 20.962 -46.528 1.00 35.31 196 SER A O 1
ATOM 1522 N N . THR A 1 197 ? 71.162 22.853 -45.583 1.00 33.91 197 THR A N 1
ATOM 1523 C CA . THR A 1 197 ? 69.960 23.661 -45.292 1.00 33.91 197 THR A CA 1
ATOM 1524 C C . THR A 1 197 ? 68.743 23.549 -46.233 1.00 33.91 197 THR A C 1
ATOM 1526 O O . THR A 1 197 ? 68.916 23.403 -47.440 1.00 33.91 197 THR A O 1
ATOM 1529 N N . PRO A 1 198 ? 67.502 23.734 -45.728 1.00 32.25 198 PRO A N 1
ATOM 1530 C CA . PRO A 1 198 ? 66.307 23.739 -46.564 1.00 32.25 198 PRO A CA 1
ATOM 1531 C C . PRO A 1 198 ? 66.175 25.067 -47.323 1.00 32.25 198 PRO A C 1
ATOM 1533 O O . PRO A 1 198 ? 65.978 26.121 -46.721 1.00 32.25 198 PRO A O 1
ATOM 1536 N N . VAL A 1 199 ? 66.229 25.009 -48.653 1.00 32.28 199 VAL A N 1
ATOM 1537 C CA . VAL A 1 199 ? 65.687 26.062 -49.519 1.00 32.28 199 VAL A CA 1
ATOM 1538 C C . VAL A 1 199 ? 64.209 25.749 -49.732 1.00 32.28 199 VAL A C 1
ATOM 1540 O O . VAL A 1 199 ? 63.854 24.716 -50.299 1.00 32.28 199 VAL A O 1
ATOM 1543 N N . ALA A 1 200 ? 63.333 26.623 -49.242 1.00 32.91 200 ALA A N 1
ATOM 1544 C CA . ALA A 1 200 ? 61.903 26.541 -49.498 1.00 32.91 200 ALA A CA 1
ATOM 1545 C C . ALA A 1 200 ? 61.618 27.004 -50.934 1.00 32.91 200 ALA A C 1
ATOM 1547 O O . ALA A 1 200 ? 61.486 28.199 -51.191 1.00 32.91 200 ALA A O 1
ATOM 1548 N N . HIS A 1 201 ? 61.501 26.070 -51.877 1.00 32.12 201 HIS A N 1
ATOM 1549 C CA . HIS A 1 201 ? 60.875 26.369 -53.162 1.00 32.12 201 HIS A CA 1
ATOM 1550 C C . HIS A 1 201 ? 59.354 26.312 -53.001 1.00 32.12 201 HIS A C 1
ATOM 1552 O O . HIS A 1 201 ? 58.750 25.241 -52.972 1.00 32.12 201 HIS A O 1
ATOM 1558 N N . TRP A 1 202 ? 58.734 27.486 -52.893 1.00 32.62 202 TRP A N 1
ATOM 1559 C CA . TRP A 1 202 ? 57.310 27.649 -53.162 1.00 32.62 202 TRP A CA 1
ATOM 1560 C C . TRP A 1 202 ? 57.112 27.505 -54.669 1.00 32.62 202 TRP A C 1
ATOM 1562 O O . TRP A 1 202 ? 57.588 28.336 -55.439 1.00 32.62 202 TRP A O 1
ATOM 1572 N N . CYS A 1 203 ? 56.440 26.444 -55.106 1.00 31.00 203 CYS A N 1
ATOM 1573 C CA . CYS A 1 203 ? 55.977 26.363 -56.484 1.00 31.00 203 CYS A CA 1
ATOM 1574 C C . CYS A 1 203 ? 54.682 27.180 -56.585 1.00 31.00 203 CYS A C 1
ATOM 1576 O O . CYS A 1 203 ? 53.589 26.683 -56.322 1.00 31.00 203 CYS A O 1
ATOM 1578 N N . THR A 1 204 ? 54.817 28.467 -56.900 1.00 38.22 204 THR A N 1
ATOM 1579 C CA . THR A 1 204 ? 53.727 29.305 -57.399 1.00 38.22 204 THR A CA 1
ATOM 1580 C C . THR A 1 204 ? 53.373 28.834 -58.805 1.00 38.22 204 THR A C 1
ATOM 1582 O O . THR A 1 204 ? 54.054 29.157 -59.773 1.00 38.22 204 THR A O 1
ATOM 1585 N N . THR A 1 205 ? 52.293 28.070 -58.940 1.00 36.34 205 THR A N 1
ATOM 1586 C CA . THR A 1 205 ? 51.564 27.986 -60.211 1.00 36.34 205 THR A CA 1
ATOM 1587 C C . THR A 1 205 ? 50.124 28.406 -59.968 1.00 36.34 205 THR A C 1
ATOM 1589 O O . THR A 1 205 ? 49.344 27.747 -59.284 1.00 36.34 205 THR A O 1
ATOM 1592 N N . SER A 1 206 ? 49.833 29.595 -60.478 1.00 36.66 206 SER A N 1
ATOM 1593 C CA . SER A 1 206 ? 48.556 30.289 -60.479 1.00 36.66 206 SER A CA 1
ATOM 1594 C C . SER A 1 206 ? 47.457 29.402 -61.069 1.00 36.66 206 SER A C 1
ATOM 1596 O O . SER A 1 206 ? 47.597 28.905 -62.184 1.00 36.66 206 SER A O 1
ATOM 1598 N N . CYS A 1 207 ? 46.354 29.214 -60.344 1.00 37.00 207 CYS A N 1
ATOM 1599 C CA . CYS A 1 207 ? 45.148 28.604 -60.904 1.00 37.00 207 CYS A CA 1
ATOM 1600 C C . CYS A 1 207 ? 44.418 29.629 -61.792 1.00 37.00 207 CYS A C 1
ATOM 1602 O O . CYS A 1 207 ? 44.225 30.762 -61.344 1.00 37.00 207 CYS A O 1
ATOM 1604 N N . PRO A 1 208 ? 43.990 29.278 -63.018 1.00 36.75 208 PRO A N 1
ATOM 1605 C CA . PRO A 1 208 ? 43.126 30.148 -63.807 1.00 36.75 208 PRO A CA 1
ATOM 1606 C C . PRO A 1 208 ? 41.718 30.217 -63.191 1.00 36.75 208 PRO A C 1
ATOM 1608 O O . PRO A 1 208 ? 41.203 29.228 -62.668 1.00 36.75 208 PRO A O 1
ATOM 1611 N N . ALA A 1 209 ? 41.114 31.407 -63.237 1.00 41.12 209 ALA A N 1
ATOM 1612 C CA . ALA A 1 209 ? 39.774 31.670 -62.717 1.00 41.12 209 ALA A CA 1
ATOM 1613 C C . ALA A 1 209 ? 38.684 30.981 -63.569 1.00 41.12 209 ALA A C 1
ATOM 1615 O O . ALA A 1 209 ? 38.850 30.866 -64.787 1.00 41.12 209 ALA A O 1
ATOM 1616 N N . PRO A 1 210 ? 37.568 30.533 -62.962 1.00 41.72 210 PRO A N 1
ATOM 1617 C CA . PRO A 1 210 ? 36.474 29.899 -63.694 1.00 41.72 210 PRO A CA 1
ATOM 1618 C C . PRO A 1 210 ? 35.720 30.908 -64.584 1.00 41.72 210 PRO A C 1
ATOM 1620 O O . PRO A 1 210 ? 35.624 32.083 -64.218 1.00 41.72 210 PRO A O 1
ATOM 1623 N N . PRO A 1 211 ? 35.166 30.477 -65.736 1.00 44.00 211 PRO A N 1
ATOM 1624 C CA . PRO A 1 211 ? 34.368 31.349 -66.595 1.00 44.00 211 PRO A CA 1
ATOM 1625 C C . PRO A 1 211 ? 33.032 31.729 -65.926 1.00 44.00 211 PRO A C 1
ATOM 1627 O O . PRO A 1 211 ? 32.496 30.935 -65.145 1.00 44.00 211 PRO A O 1
ATOM 1630 N N . PRO A 1 212 ? 32.479 32.924 -66.217 1.00 43.38 212 PRO A N 1
ATOM 1631 C CA . PRO A 1 212 ? 31.212 33.358 -65.640 1.00 43.38 212 PRO A CA 1
ATOM 1632 C C . PRO A 1 212 ? 30.018 32.565 -66.208 1.00 43.38 212 PRO A C 1
ATOM 1634 O O . PRO A 1 212 ? 30.084 32.093 -67.347 1.00 43.38 212 PRO A O 1
ATOM 1637 N N . PRO A 1 213 ? 28.937 32.403 -65.420 1.00 51.88 213 PRO A N 1
ATOM 1638 C CA . PRO A 1 213 ? 27.736 31.678 -65.837 1.00 51.88 213 PRO A CA 1
ATOM 1639 C C . PRO A 1 213 ? 26.946 32.438 -66.922 1.00 51.88 213 PRO A C 1
ATOM 1641 O O . PRO A 1 213 ? 27.148 33.646 -67.064 1.00 51.88 213 PRO A O 1
ATOM 1644 N N . PRO A 1 214 ? 26.079 31.732 -67.681 1.00 59.78 214 PRO A N 1
ATOM 1645 C CA . PRO A 1 214 ? 25.321 32.302 -68.798 1.00 59.78 214 PRO A CA 1
ATOM 1646 C C . PRO A 1 214 ? 24.333 33.395 -68.379 1.00 59.78 214 PRO A C 1
ATOM 1648 O O . PRO A 1 214 ? 23.790 33.310 -67.252 1.00 59.78 214 PRO A O 1
#

Organism: Chionoecetes opilio (NCBI:txid41210)

Nearest PDB structures (foldseek):
  2ehg-assembly1_A  TM=8.165E-01  e=3.780E-02  Sulfurisphaera tokodaii str. 7
  3u3g-assembly3_C  TM=6.712E-01  e=1.119E+00  uncultured organism

Foldseek 3Di:
DAFAEDPLDDPLRVQLVVLLVLLVVVVPDDDQEAEAEDQPPVNVVQLVDPDRPKPVVSSVSSVVSCVVSVVVNHHYHYDHDHPPPPPPVRVVVVVRHVVNNPDPDGRDYDDDMPVSVVVVVVVVVVVVVVVVVVVVVVVVVVCVVVVVVVVPPDPDDDDDPVPDPDDDPPPDPDPDDPDDDDPDPPPDDDDDDDDDDDDDDDPDDDDDDDDDDD

Secondary structure (DSSP, 8-state):
---PBPTT--HHHHHHHHHHHHHHHHHTS--SEEEEEES-HHHHHHHH-SS-SSSHHHHHHHHHHHHHHHHTT-EEEEEE--TTSS-HHHHHHHHHHHHHHTSSS--B--PPPHHHHHHHHHHHHHHHHHHHHHHHHHHHHHTHHHHHHT-TTS--PPP--TT--------------TT--------------------------PPPPPPPP-

Solvent-accessible surface area (backbone atoms only — not comparable to full-atom values): 13893 Å² total; per-residue (Å²): 140,65,66,12,60,40,94,82,60,50,70,59,53,56,47,43,50,53,52,36,51,54,48,57,53,49,70,78,51,85,69,56,66,43,77,46,78,40,59,51,60,67,36,54,53,54,68,68,44,92,76,60,89,52,53,48,68,62,48,52,52,39,52,50,49,52,51,53,41,42,75,72,72,27,48,77,44,83,40,81,44,81,72,93,74,79,52,64,70,58,54,53,50,50,52,37,47,54,51,22,71,67,47,96,60,72,71,36,89,66,82,78,37,63,65,54,52,53,49,51,55,51,52,54,51,52,51,50,54,50,51,53,49,52,51,52,54,50,51,51,61,70,50,46,58,53,60,66,74,63,46,83,86,73,79,73,73,83,78,82,62,97,83,69,90,69,92,74,86,81,79,78,84,72,85,76,64,93,88,66,83,86,78,82,79,76,90,66,87,81,79,85,80,84,89,79,82,89,79,83,78,79,83,86,74,84,79,82,81,81,83,83,81,135

pLDDT: mean 74.63, std 24.95, range [28.53, 97.25]